Protein AF-W6RUU5-F1 (afdb_monomer_lite)

Organism: NCBI:txid1216932

Foldseek 3Di:
DDLLLLLVLLLCVVVVVCCVVVVWAFPAKAAQDQDPPRDTFGIWTATPVLATEGEDAEEDDPPPVVLVVLLVVLVPQDLQGQYEYEYEYLDDDPVSVVVSLVSSVVPPRHFYKYKYFHADVVSVVQSVVLVPDQQQQSLVSSCVCVPDPDRTPDMDMDGDDDPDNHDRHADPPHPDDDDPLLVLQVLLLVVLCVPRVSGHSQSRHDWPSPVDQWTWGDLPDPPWIKIFGSQDPPQWTWIKGAQDDDVSLVLLVVCVVVVVVVCVLLVNQWDDPVVRRIIMHIDHNVVVVDVVVSVVRSVSVSSCSPVVSVSSVVSPPD

Structure (mmCIF, N/CA/C/O backbone):
data_AF-W6RUU5-F1
#
_entry.id   AF-W6RUU5-F1
#
loop_
_atom_site.group_PDB
_atom_site.id
_atom_site.type_symbol
_atom_site.label_atom_id
_atom_site.label_alt_id
_atom_site.label_comp_id
_atom_site.label_asym_id
_atom_site.label_entity_id
_atom_site.label_seq_id
_atom_site.pdbx_PDB_ins_code
_atom_site.Cartn_x
_atom_site.Cartn_y
_atom_site.Cartn_z
_atom_site.occupancy
_atom_site.B_iso_or_equiv
_atom_site.auth_seq_id
_atom_site.auth_comp_id
_atom_site.auth_asym_id
_atom_site.auth_atom_id
_atom_site.pdbx_PDB_model_num
ATOM 1 N N . MET A 1 1 ? 7.194 -2.465 10.419 1.00 57.72 1 MET A N 1
ATOM 2 C CA . MET A 1 1 ? 6.095 -3.300 9.930 1.00 57.72 1 MET A CA 1
ATOM 3 C C . MET A 1 1 ? 6.692 -4.516 9.248 1.00 57.72 1 MET A C 1
ATOM 5 O O . MET A 1 1 ? 7.560 -4.361 8.390 1.00 57.72 1 MET A O 1
ATOM 9 N N . SER A 1 2 ? 6.282 -5.693 9.700 1.00 78.06 2 SER A N 1
ATOM 10 C CA . SER A 1 2 ? 6.579 -6.997 9.108 1.00 78.06 2 SER A CA 1
ATOM 11 C C . SER A 1 2 ? 5.952 -7.105 7.709 1.00 78.06 2 SER A C 1
ATOM 13 O O . SER A 1 2 ? 4.931 -6.474 7.432 1.00 78.06 2 SER A O 1
ATOM 15 N N . LYS A 1 3 ? 6.524 -7.911 6.804 1.00 85.12 3 LYS A N 1
ATOM 16 C CA . LYS A 1 3 ? 5.920 -8.147 5.474 1.00 85.12 3 LYS A CA 1
ATOM 17 C C . LYS A 1 3 ? 4.512 -8.747 5.592 1.00 85.12 3 LYS A C 1
ATOM 19 O O . LYS A 1 3 ? 3.631 -8.386 4.815 1.00 85.12 3 LYS A O 1
ATOM 24 N N . LYS A 1 4 ? 4.286 -9.585 6.611 1.00 91.81 4 LYS A N 1
ATOM 25 C CA . LYS A 1 4 ? 2.986 -10.198 6.927 1.00 91.81 4 LYS A CA 1
ATOM 26 C C . LYS A 1 4 ? 1.936 -9.161 7.329 1.00 91.81 4 LYS A C 1
ATOM 28 O O . LYS A 1 4 ? 0.805 -9.226 6.863 1.00 91.81 4 LYS A O 1
ATOM 33 N N . GLU A 1 5 ? 2.318 -8.183 8.149 1.00 92.69 5 GLU A N 1
ATOM 34 C CA . GLU A 1 5 ? 1.438 -7.073 8.551 1.00 92.69 5 GLU A CA 1
ATOM 35 C C . GLU A 1 5 ? 1.049 -6.234 7.331 1.00 92.69 5 GLU A C 1
ATOM 37 O O . GLU A 1 5 ? -0.126 -5.952 7.120 1.00 92.69 5 GLU A O 1
ATOM 42 N N . ALA A 1 6 ? 2.017 -5.943 6.456 1.00 92.25 6 ALA A N 1
ATOM 43 C CA . ALA A 1 6 ? 1.786 -5.253 5.187 1.00 92.25 6 ALA A CA 1
ATOM 44 C C . ALA A 1 6 ? 0.757 -5.981 4.302 1.00 92.25 6 ALA A C 1
ATOM 46 O O . ALA A 1 6 ? -0.188 -5.370 3.797 1.00 92.25 6 ALA A O 1
ATOM 47 N N . LEU A 1 7 ? 0.935 -7.295 4.131 1.00 95.00 7 LEU A N 1
ATOM 48 C CA . LEU A 1 7 ? 0.022 -8.166 3.390 1.00 95.00 7 LEU A CA 1
ATOM 49 C C . LEU A 1 7 ? -1.389 -8.134 3.987 1.00 95.00 7 LEU A C 1
ATOM 51 O O . LEU A 1 7 ? -2.368 -7.938 3.262 1.00 95.00 7 LEU A O 1
ATOM 55 N N . PHE A 1 8 ? -1.490 -8.272 5.309 1.00 96.50 8 PHE A N 1
ATOM 56 C CA . PHE A 1 8 ? -2.775 -8.291 5.993 1.00 96.50 8 PHE A CA 1
ATOM 57 C C . PHE A 1 8 ? -3.487 -6.937 5.919 1.00 96.50 8 PHE A C 1
ATOM 59 O O . PHE A 1 8 ? -4.667 -6.896 5.591 1.00 96.50 8 PHE A O 1
ATOM 66 N N . ASN A 1 9 ? -2.774 -5.824 6.098 1.00 96.06 9 ASN A N 1
ATOM 67 C CA . ASN A 1 9 ? -3.320 -4.470 5.967 1.00 96.06 9 ASN A CA 1
ATOM 68 C C . ASN A 1 9 ? -3.935 -4.222 4.583 1.00 96.06 9 ASN A C 1
ATOM 70 O O . ASN A 1 9 ? -5.036 -3.673 4.471 1.00 96.06 9 ASN A O 1
ATOM 74 N N . VAL A 1 10 ? -3.261 -4.673 3.520 1.00 95.50 10 VAL A N 1
ATOM 75 C CA . VAL A 1 10 ? -3.800 -4.595 2.155 1.00 95.50 10 VAL A CA 1
ATOM 76 C C . VAL A 1 10 ? -5.054 -5.454 2.007 1.00 95.50 10 VAL A C 1
ATOM 78 O O . VAL A 1 10 ? -6.052 -4.974 1.466 1.00 95.50 10 VAL A O 1
ATOM 81 N N . TYR A 1 11 ? -5.047 -6.683 2.528 1.00 96.12 11 TYR A N 1
ATOM 82 C CA . TYR A 1 11 ? -6.220 -7.557 2.503 1.00 96.12 11 TYR A CA 1
ATOM 83 C C . TYR A 1 11 ? -7.423 -6.948 3.244 1.00 96.12 11 TYR A C 1
ATOM 85 O O . TYR A 1 11 ? -8.528 -6.917 2.695 1.00 96.12 11 TYR A O 1
ATOM 93 N N . LEU A 1 12 ? -7.208 -6.401 4.449 1.00 95.94 12 LEU A N 1
ATOM 94 C CA . LEU A 1 12 ? -8.243 -5.741 5.251 1.00 95.94 12 LEU A CA 1
ATOM 95 C C . LEU A 1 12 ? -8.891 -4.577 4.486 1.00 95.94 12 LEU A C 1
ATOM 97 O O . LEU A 1 12 ? -10.121 -4.464 4.481 1.00 95.94 12 LEU A O 1
ATOM 101 N N . LYS A 1 13 ? -8.076 -3.749 3.812 1.00 94.44 13 LYS A N 1
ATOM 102 C CA . LYS A 1 13 ? -8.533 -2.611 2.995 1.00 94.44 13 LYS A CA 1
ATOM 103 C C . LYS A 1 13 ? -9.314 -3.055 1.760 1.00 94.44 13 LYS A C 1
ATOM 105 O O . LYS A 1 13 ? -10.403 -2.538 1.523 1.00 94.44 13 LYS A O 1
ATOM 110 N N . LEU A 1 14 ? -8.780 -3.991 0.976 1.00 92.38 14 LEU A N 1
ATOM 111 C CA . LEU A 1 14 ? -9.391 -4.403 -0.293 1.00 92.38 14 LEU A CA 1
ATOM 112 C C . LEU A 1 14 ? -10.727 -5.126 -0.101 1.00 92.38 14 LEU A C 1
ATOM 114 O O . LEU A 1 14 ? -11.666 -4.888 -0.856 1.00 92.38 14 LEU A O 1
ATOM 118 N N . ASN A 1 15 ? -10.833 -5.962 0.933 1.00 92.88 15 ASN A N 1
ATOM 119 C CA . ASN A 1 15 ? -12.010 -6.807 1.156 1.00 92.88 15 ASN A CA 1
ATOM 120 C C . ASN A 1 15 ? -13.001 -6.235 2.177 1.00 92.88 15 ASN A C 1
ATOM 122 O O . ASN A 1 15 ? -13.996 -6.893 2.512 1.00 92.88 15 ASN A O 1
ATOM 126 N N . LYS A 1 16 ? -12.742 -5.005 2.647 1.00 93.38 16 LYS A N 1
ATOM 127 C CA . LYS A 1 16 ? -13.559 -4.281 3.632 1.00 93.38 16 LYS A CA 1
ATOM 128 C C . LYS A 1 16 ? -13.820 -5.118 4.886 1.00 93.38 16 LYS A C 1
ATOM 130 O O . LYS A 1 16 ? -14.920 -5.113 5.433 1.00 93.38 16 LYS A O 1
ATOM 135 N N . ILE A 1 17 ? -12.811 -5.872 5.326 1.00 94.56 17 ILE A N 1
ATOM 136 C CA . ILE A 1 17 ? -12.954 -6.827 6.433 1.00 94.56 17 ILE A CA 1
ATOM 137 C C . ILE A 1 17 ? -13.357 -6.105 7.715 1.00 94.56 17 ILE A C 1
ATOM 139 O O . ILE A 1 17 ? -14.283 -6.537 8.388 1.00 94.56 17 ILE A O 1
ATOM 143 N N . LEU A 1 18 ? -12.716 -4.975 8.022 1.00 94.31 18 LEU A N 1
ATOM 144 C CA . LEU A 1 18 ? -13.033 -4.201 9.223 1.00 94.31 18 LEU A CA 1
ATOM 145 C C . LEU A 1 18 ? -14.469 -3.660 9.205 1.00 94.31 18 LEU A C 1
ATOM 147 O O . LEU A 1 18 ? -15.114 -3.661 10.246 1.00 94.31 18 LEU A O 1
ATOM 151 N N . GLU A 1 19 ? -14.998 -3.274 8.038 1.00 94.56 19 GLU A N 1
ATOM 152 C CA . GLU A 1 19 ? -16.400 -2.848 7.917 1.00 94.56 19 GLU A CA 1
ATOM 153 C C . GLU A 1 19 ? -17.370 -3.982 8.255 1.00 94.56 19 GLU A C 1
ATOM 155 O O . GLU A 1 19 ? -18.322 -3.787 9.007 1.00 94.56 19 GLU A O 1
ATOM 160 N N . LYS A 1 20 ? -17.103 -5.184 7.727 1.00 91.19 20 LYS A N 1
ATOM 161 C CA . LYS A 1 20 ? -17.937 -6.374 7.946 1.00 91.19 20 LYS A CA 1
ATOM 162 C C . LYS A 1 20 ? -17.846 -6.882 9.384 1.00 91.19 20 LYS A C 1
ATOM 164 O O . LYS A 1 20 ? -18.856 -7.218 9.984 1.00 91.19 20 LYS A O 1
ATOM 169 N N . GLU A 1 21 ? -16.635 -6.946 9.929 1.00 91.00 21 GLU A N 1
ATOM 170 C CA . GLU A 1 21 ? -16.363 -7.572 11.223 1.00 91.00 21 GLU A CA 1
ATOM 171 C C . GLU A 1 21 ? -16.635 -6.647 12.415 1.00 91.00 21 GLU A C 1
ATOM 173 O O . GLU A 1 21 ? -16.899 -7.147 13.507 1.00 91.00 21 GLU A O 1
ATOM 178 N N . CYS A 1 22 ? -16.542 -5.327 12.238 1.00 90.44 22 CYS A N 1
ATOM 179 C CA . CYS A 1 22 ? -16.702 -4.352 13.326 1.00 90.44 22 CYS A CA 1
ATOM 180 C C . CYS A 1 22 ? -17.950 -3.473 13.169 1.00 90.44 22 CYS A C 1
ATOM 182 O O . CYS A 1 22 ? -18.112 -2.531 13.935 1.00 90.44 22 CYS A O 1
ATOM 184 N N . GLU A 1 23 ? -18.799 -3.743 12.172 1.00 89.69 23 GLU A N 1
ATOM 185 C CA . GLU A 1 23 ? -20.028 -2.980 11.889 1.00 89.69 23 GLU A CA 1
ATOM 186 C C . GLU A 1 23 ? -19.790 -1.470 11.669 1.00 89.69 23 GLU A C 1
ATOM 188 O O . GLU A 1 23 ? -20.645 -0.625 11.936 1.00 89.69 23 GLU A O 1
ATOM 193 N N . ILE A 1 24 ? -18.620 -1.119 11.129 1.00 93.31 24 ILE A N 1
ATOM 194 C CA . ILE A 1 24 ? -18.244 0.255 10.767 1.00 93.31 24 ILE A CA 1
ATOM 195 C C . ILE A 1 24 ? -18.343 0.468 9.252 1.00 93.31 24 ILE A C 1
ATOM 197 O O . ILE A 1 24 ? -18.384 -0.482 8.475 1.00 93.31 24 ILE A O 1
ATOM 201 N N . LYS A 1 25 ? -18.357 1.725 8.797 1.00 95.44 25 LYS A N 1
ATOM 202 C CA . LYS A 1 25 ? -18.302 2.058 7.362 1.00 95.44 25 LYS A CA 1
ATOM 203 C C . LYS A 1 25 ? -17.319 3.186 7.114 1.00 95.44 25 LYS A C 1
ATOM 205 O O . LYS A 1 25 ? -17.488 4.261 7.694 1.00 95.44 25 LYS A O 1
ATOM 210 N N . PHE A 1 26 ? -16.346 2.980 6.229 1.00 95.12 26 PHE A N 1
ATOM 211 C CA . PHE A 1 26 ? -15.364 4.001 5.883 1.00 95.12 26 PHE A CA 1
ATOM 212 C C . PHE A 1 26 ? -15.878 4.910 4.771 1.00 95.12 26 PHE A C 1
ATOM 214 O O . PHE A 1 26 ? -16.261 4.461 3.694 1.00 95.12 26 PHE A O 1
ATOM 221 N N . LYS A 1 27 ? -15.815 6.217 5.016 1.00 93.56 27 LYS A N 1
ATOM 222 C CA . LYS A 1 27 ? -15.864 7.243 3.973 1.00 93.56 27 LYS A CA 1
ATOM 223 C C . LYS A 1 27 ? -14.507 7.362 3.276 1.00 93.56 27 LYS A C 1
ATOM 225 O O . LYS A 1 27 ? -14.438 7.536 2.064 1.00 93.56 27 LYS A O 1
ATOM 230 N N . GLU A 1 28 ? -13.427 7.289 4.050 1.00 92.81 28 GLU A N 1
ATOM 231 C CA . GLU A 1 28 ? -12.047 7.400 3.575 1.00 92.81 28 GLU A CA 1
ATOM 232 C C . GLU A 1 28 ? -11.180 6.366 4.307 1.00 92.81 28 GLU A C 1
ATOM 234 O O . GLU A 1 28 ? -11.380 6.147 5.501 1.00 92.81 28 GLU A O 1
ATOM 239 N N . LEU A 1 29 ? -10.231 5.737 3.605 1.00 93.81 29 LEU A N 1
ATOM 240 C CA . LEU A 1 29 ? -9.341 4.713 4.163 1.00 93.81 29 LEU A CA 1
ATOM 241 C C . LEU A 1 29 ? -7.984 4.710 3.446 1.00 93.81 29 LEU A C 1
ATOM 243 O O . LEU A 1 29 ? -7.902 4.494 2.233 1.00 93.81 29 LEU A O 1
ATOM 247 N N . GLU A 1 30 ? -6.905 4.906 4.194 1.00 93.75 30 GLU A N 1
ATOM 248 C CA . GLU A 1 30 ? -5.533 4.857 3.693 1.00 93.75 30 GLU A CA 1
ATOM 249 C C . GLU A 1 30 ? -4.635 3.999 4.587 1.00 93.75 30 GLU A C 1
ATOM 251 O O . GLU A 1 30 ? -4.875 3.855 5.783 1.00 93.75 30 GLU A O 1
ATOM 256 N N . LEU A 1 31 ? -3.601 3.415 3.979 1.00 94.81 31 LEU A N 1
ATOM 257 C CA . LEU A 1 31 ? -2.600 2.609 4.681 1.00 94.81 31 LEU A CA 1
ATOM 258 C C . LEU A 1 31 ? -1.303 3.401 4.847 1.00 94.81 31 LEU A C 1
ATOM 260 O O . LEU A 1 31 ? -0.972 4.207 3.973 1.00 94.81 31 LEU A O 1
ATOM 264 N N . GLU A 1 32 ? -0.525 3.102 5.887 1.00 92.25 32 GLU A N 1
ATOM 265 C CA . GLU A 1 32 ? 0.844 3.609 6.082 1.00 92.25 32 GLU A CA 1
ATOM 266 C C . GLU A 1 32 ? 0.942 5.144 6.083 1.00 92.25 32 GLU A C 1
ATOM 268 O O . GLU A 1 32 ? 1.818 5.742 5.446 1.00 92.25 32 GLU A O 1
ATOM 273 N N . ARG A 1 33 ? 0.013 5.813 6.767 1.00 90.12 33 ARG A N 1
ATOM 274 C CA . ARG A 1 33 ? -0.089 7.274 6.742 1.00 90.12 33 ARG A CA 1
ATOM 275 C C . ARG A 1 33 ? 0.637 7.912 7.920 1.00 90.12 33 ARG A C 1
ATOM 277 O O . ARG A 1 33 ? 0.559 7.432 9.045 1.00 90.12 33 ARG A O 1
ATOM 284 N N . ASN A 1 34 ? 1.330 9.019 7.662 1.00 88.44 34 ASN A N 1
ATOM 285 C CA . ASN A 1 34 ? 1.920 9.834 8.720 1.00 88.44 34 ASN A CA 1
ATOM 286 C C . ASN A 1 34 ? 0.861 10.780 9.301 1.00 88.44 34 ASN A C 1
ATOM 288 O O . ASN A 1 34 ? 0.281 11.588 8.572 1.00 88.44 34 ASN A O 1
ATOM 292 N N . ILE A 1 35 ? 0.655 10.691 10.609 1.00 85.75 35 ILE A N 1
ATOM 293 C CA . ILE A 1 35 ? -0.208 11.553 11.416 1.00 85.75 35 ILE A CA 1
ATOM 294 C C . ILE A 1 35 ? 0.642 12.539 12.237 1.00 85.75 35 ILE A C 1
ATOM 296 O O . ILE A 1 35 ? 1.860 12.648 12.046 1.00 85.75 35 ILE A O 1
ATOM 300 N N . SER A 1 36 ? 0.001 13.297 13.131 1.00 78.44 36 SER A N 1
ATOM 301 C CA . SER A 1 36 ? 0.661 14.253 14.032 1.00 78.44 36 SER A CA 1
ATOM 302 C C . SER A 1 36 ? 1.897 13.658 14.719 1.00 78.44 36 SER A C 1
ATOM 304 O O . SER A 1 36 ? 1.956 12.463 15.004 1.00 78.44 36 SER A O 1
ATOM 306 N N . ASN A 1 37 ? 2.899 14.504 14.971 1.00 77.06 37 ASN A N 1
ATOM 307 C CA . ASN A 1 37 ? 4.219 14.1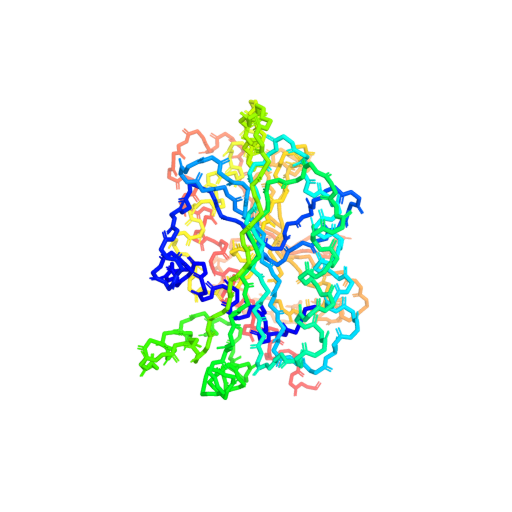19 15.497 1.00 77.06 37 ASN A CA 1
ATOM 308 C C . ASN A 1 37 ? 5.011 13.165 14.585 1.00 77.06 37 ASN A C 1
ATOM 310 O O . ASN A 1 37 ? 5.889 12.445 15.051 1.00 77.06 37 ASN A O 1
ATOM 314 N N . ASN A 1 38 ? 4.713 13.173 13.279 1.00 76.56 38 ASN A N 1
ATOM 315 C CA . ASN A 1 38 ? 5.375 12.341 12.269 1.00 76.56 38 ASN A CA 1
ATOM 316 C C . ASN A 1 38 ? 5.295 10.833 12.579 1.00 76.56 38 ASN A C 1
ATOM 318 O O . ASN A 1 38 ? 6.142 10.047 12.150 1.00 76.56 38 ASN A O 1
ATOM 322 N N . ARG A 1 39 ? 4.270 10.426 13.336 1.00 85.56 39 ARG A N 1
ATOM 323 C CA . ARG A 1 39 ? 3.985 9.027 13.638 1.00 85.56 39 ARG A CA 1
ATOM 324 C C . ARG A 1 39 ? 3.307 8.396 12.431 1.00 85.56 39 ARG A C 1
ATOM 326 O O . ARG A 1 39 ? 2.334 8.939 11.927 1.00 85.56 39 ARG A O 1
ATOM 333 N N . ARG A 1 40 ? 3.772 7.231 11.995 1.00 89.62 40 ARG A N 1
ATOM 334 C CA . ARG A 1 40 ? 3.110 6.455 10.941 1.00 89.62 40 ARG A CA 1
ATOM 335 C C . ARG A 1 40 ? 2.130 5.464 11.550 1.00 89.62 40 ARG A C 1
ATOM 337 O O . ARG A 1 40 ? 2.547 4.758 12.458 1.00 89.62 40 ARG A O 1
ATOM 344 N N . VAL A 1 41 ? 0.892 5.419 11.069 1.00 92.94 41 VAL A N 1
ATOM 345 C CA . VAL A 1 41 ? -0.135 4.437 11.456 1.00 92.94 41 VAL A CA 1
ATOM 346 C C . VAL A 1 41 ? -0.376 3.456 10.310 1.00 92.94 41 VAL A C 1
ATOM 348 O O . VAL A 1 41 ? -0.329 3.850 9.139 1.00 92.94 41 VAL A O 1
ATOM 351 N N . ASP A 1 42 ? -0.621 2.192 10.647 1.00 95.00 42 ASP A N 1
ATOM 352 C CA . ASP A 1 42 ? -0.829 1.126 9.663 1.00 95.00 42 ASP A CA 1
ATOM 353 C C . ASP A 1 42 ? -2.088 1.382 8.825 1.00 95.00 42 ASP A C 1
ATOM 355 O O . ASP A 1 42 ? -2.052 1.290 7.596 1.00 95.00 42 ASP A O 1
ATOM 359 N N . ILE A 1 43 ? -3.189 1.761 9.485 1.00 96.25 43 ILE A N 1
ATOM 360 C CA . ILE A 1 43 ? -4.466 2.097 8.849 1.00 96.25 43 ILE A CA 1
ATOM 361 C C . ILE A 1 43 ? -5.019 3.388 9.458 1.00 96.25 43 ILE A C 1
ATOM 363 O O . ILE A 1 43 ? -5.213 3.478 10.669 1.00 96.25 43 ILE A O 1
ATOM 367 N N . GLU A 1 44 ? -5.332 4.370 8.613 1.00 95.56 44 GLU A N 1
ATOM 368 C CA . GLU A 1 44 ? -6.083 5.570 8.992 1.00 95.56 44 GLU A CA 1
ATOM 369 C C . GLU A 1 44 ? -7.360 5.668 8.159 1.00 95.56 44 GLU A C 1
ATOM 371 O O . GLU A 1 44 ? -7.340 5.497 6.938 1.00 95.56 44 GLU A O 1
ATOM 376 N N . GLY A 1 45 ? -8.472 5.992 8.809 1.00 95.19 45 GLY A N 1
ATOM 377 C CA . GLY A 1 45 ? -9.758 6.151 8.154 1.00 95.19 45 GLY A CA 1
ATOM 378 C C . GLY A 1 45 ? -10.600 7.285 8.722 1.00 95.19 45 GLY A C 1
ATOM 379 O O . GLY A 1 45 ? -10.338 7.827 9.798 1.00 95.19 45 GLY A O 1
ATOM 380 N N . ILE A 1 46 ? -11.651 7.617 7.980 1.00 94.94 46 ILE A N 1
ATOM 381 C CA . ILE A 1 46 ? -12.776 8.425 8.454 1.00 94.94 46 ILE A CA 1
ATOM 382 C C . ILE A 1 46 ? -14.039 7.620 8.209 1.00 94.94 46 ILE A C 1
ATOM 384 O O . ILE A 1 46 ? -14.272 7.159 7.090 1.00 94.94 46 ILE A O 1
ATOM 388 N N . LEU A 1 47 ? -14.844 7.452 9.249 1.00 95.38 47 LEU A N 1
ATOM 389 C CA . LEU A 1 47 ? -16.102 6.726 9.194 1.00 95.38 47 LEU A CA 1
ATOM 390 C C . LEU A 1 47 ? -17.249 7.629 8.719 1.00 95.38 47 LEU A C 1
ATOM 392 O O . LEU A 1 47 ? -17.178 8.857 8.796 1.00 95.38 47 LEU A O 1
ATOM 396 N N . TYR A 1 48 ? -18.332 7.024 8.230 1.00 93.38 48 TYR A N 1
ATOM 397 C CA . TYR A 1 48 ? -19.527 7.759 7.789 1.00 93.38 48 TYR A CA 1
ATOM 398 C C . TYR A 1 48 ? -20.236 8.527 8.912 1.00 93.38 48 TYR A C 1
ATOM 400 O O . TYR A 1 48 ? -20.895 9.526 8.639 1.00 93.38 48 TYR A O 1
ATOM 408 N N . ASP A 1 49 ? -20.067 8.107 10.165 1.00 90.69 49 ASP A N 1
ATOM 409 C CA . ASP A 1 49 ? -20.550 8.839 11.340 1.00 90.69 49 ASP A CA 1
ATOM 410 C C . ASP A 1 49 ? -19.615 9.999 11.750 1.00 90.69 49 ASP A C 1
ATOM 412 O O . ASP A 1 49 ? -19.767 10.573 12.826 1.00 90.69 49 ASP A O 1
ATOM 416 N N . ASN A 1 50 ? -18.663 10.356 10.878 1.00 89.81 50 ASN A N 1
ATOM 417 C CA . ASN A 1 50 ? -17.588 11.323 11.087 1.00 89.81 50 ASN A CA 1
ATOM 418 C C . ASN A 1 50 ? -16.609 10.962 12.211 1.00 89.81 50 ASN A C 1
ATOM 420 O O . ASN A 1 50 ? -15.916 11.856 12.685 1.00 89.81 50 ASN A O 1
ATOM 424 N N . SER A 1 51 ? -16.494 9.698 12.624 1.00 92.56 51 SER A N 1
ATOM 425 C CA . SER A 1 51 ? -15.413 9.297 13.532 1.00 92.56 51 SER A CA 1
ATOM 426 C C . SER A 1 51 ? -14.077 9.184 12.797 1.00 92.56 51 SER A C 1
ATOM 428 O O . SER A 1 51 ? -14.013 8.700 11.663 1.00 92.56 51 SER A O 1
ATOM 430 N N . ARG A 1 52 ? -12.986 9.562 13.462 1.00 94.44 52 ARG A N 1
ATOM 431 C CA . ARG A 1 52 ? -11.627 9.183 13.062 1.00 94.44 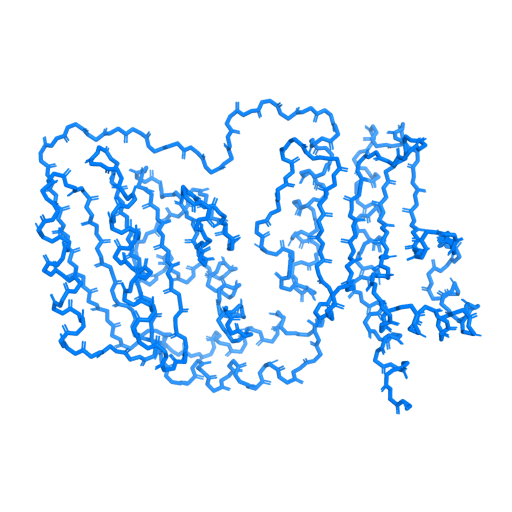52 ARG A CA 1
ATOM 432 C C . ARG A 1 52 ? -11.433 7.698 13.361 1.00 94.44 52 ARG A C 1
ATOM 434 O O . ARG A 1 52 ? -11.902 7.220 14.388 1.00 94.44 52 ARG A O 1
ATOM 441 N N . PHE A 1 53 ? -10.733 6.978 12.496 1.00 96.06 53 PHE A N 1
ATOM 442 C CA . PHE A 1 53 ? -10.376 5.583 12.723 1.00 96.06 53 PHE A CA 1
ATOM 443 C C . PHE A 1 53 ? -8.866 5.396 12.604 1.00 96.06 53 PHE A C 1
ATOM 445 O O . PHE A 1 53 ? -8.261 5.850 11.631 1.00 96.06 53 PHE A O 1
ATOM 452 N N . TYR A 1 54 ? -8.280 4.680 13.555 1.00 96.25 54 TYR A N 1
ATOM 453 C CA . TYR A 1 54 ? -6.899 4.221 13.508 1.00 96.25 54 TYR A CA 1
ATOM 454 C C . TYR A 1 54 ? -6.855 2.715 13.740 1.00 96.25 54 TYR A C 1
ATOM 456 O O . TYR A 1 54 ? -7.586 2.210 14.590 1.00 96.25 54 TYR A O 1
ATOM 464 N N . ALA A 1 55 ? -5.970 2.003 13.045 1.00 96.50 55 ALA A N 1
ATOM 465 C CA . ALA A 1 55 ? -5.607 0.650 13.443 1.00 96.50 55 ALA A CA 1
ATOM 466 C C . ALA A 1 55 ? -4.099 0.418 13.424 1.00 96.50 55 ALA A C 1
ATOM 468 O O . ALA A 1 55 ? -3.386 0.980 12.593 1.00 96.50 55 ALA A O 1
ATOM 469 N N . GLU A 1 56 ? -3.654 -0.441 14.335 1.00 95.38 56 GLU A N 1
ATOM 470 C CA . GLU A 1 56 ? -2.306 -1.006 14.387 1.00 95.38 56 GLU A CA 1
ATOM 471 C C . GLU A 1 56 ? -2.425 -2.526 14.367 1.00 95.38 56 GLU A C 1
ATOM 473 O O . GLU A 1 56 ? -3.219 -3.108 15.118 1.00 95.38 56 GLU A O 1
ATOM 478 N N . VAL A 1 57 ? -1.637 -3.158 13.503 1.00 94.75 57 VAL A N 1
ATOM 479 C CA . VAL A 1 57 ? -1.655 -4.599 13.287 1.00 94.75 57 VAL A CA 1
ATOM 480 C C . VAL A 1 57 ? -0.340 -5.197 13.758 1.00 94.75 57 VAL A C 1
ATOM 482 O O . VAL A 1 57 ? 0.733 -4.839 13.285 1.00 94.75 57 VAL A O 1
ATOM 485 N N . GLN A 1 58 ? -0.440 -6.160 14.666 1.00 92.19 58 GLN A N 1
ATOM 486 C CA . GLN A 1 58 ? 0.683 -6.904 15.210 1.00 92.19 58 GLN A CA 1
ATOM 487 C C . GLN A 1 58 ? 0.513 -8.394 14.912 1.00 92.19 58 GLN A C 1
ATOM 489 O O . GLN A 1 58 ? -0.309 -9.083 15.514 1.00 92.19 58 GLN A O 1
ATOM 494 N N . ILE A 1 59 ? 1.329 -8.936 14.011 1.00 88.75 59 ILE A N 1
ATOM 495 C CA . ILE A 1 59 ? 1.325 -10.389 13.761 1.00 88.75 59 ILE A CA 1
ATOM 496 C C . ILE A 1 59 ? 2.391 -11.103 14.609 1.00 88.75 59 ILE A C 1
ATOM 498 O O . ILE A 1 59 ? 2.183 -12.245 15.025 1.00 88.75 59 ILE A O 1
ATOM 502 N N . ASP A 1 60 ? 3.481 -10.409 14.948 1.00 76.25 60 ASP A N 1
ATOM 503 C CA . ASP A 1 60 ? 4.636 -10.965 15.664 1.00 76.25 60 ASP A CA 1
ATOM 504 C C . ASP A 1 60 ? 4.689 -10.534 17.155 1.00 76.25 60 ASP A C 1
ATOM 506 O O . ASP A 1 60 ? 3.884 -9.745 17.630 1.00 76.25 60 ASP A O 1
ATOM 510 N N . LYS A 1 61 ? 5.612 -11.079 17.963 1.00 65.25 61 LYS A N 1
ATOM 511 C CA . LYS A 1 61 ? 5.575 -11.023 19.450 1.00 65.25 61 LYS A CA 1
ATOM 512 C C . LYS A 1 61 ? 6.188 -9.763 20.114 1.00 65.25 61 LYS A C 1
ATOM 514 O O . LYS A 1 61 ? 6.631 -9.838 21.260 1.00 65.25 61 LYS A O 1
ATOM 519 N N . THR A 1 62 ? 6.280 -8.610 19.452 1.00 62.31 62 THR A N 1
ATOM 520 C CA . THR A 1 62 ? 6.985 -7.419 19.995 1.00 62.31 62 THR A CA 1
ATOM 521 C C . THR A 1 62 ? 6.118 -6.506 20.873 1.00 62.31 62 THR A C 1
ATOM 523 O O . THR A 1 62 ? 5.952 -5.324 20.592 1.00 62.31 62 THR A O 1
ATOM 526 N N . TYR A 1 63 ? 5.601 -7.034 21.982 1.00 68.88 63 TYR A N 1
ATOM 527 C CA . TYR A 1 63 ? 4.512 -6.426 22.766 1.00 68.88 63 TYR A CA 1
ATOM 528 C C . TYR A 1 63 ? 4.732 -4.981 23.270 1.00 68.88 63 TYR A C 1
ATOM 530 O O . TYR A 1 63 ? 3.836 -4.150 23.141 1.00 68.88 63 TYR A O 1
ATOM 538 N N . SER A 1 64 ? 5.904 -4.634 23.817 1.00 77.94 64 SER A N 1
ATOM 539 C CA . SER A 1 64 ? 6.100 -3.330 24.488 1.00 77.94 64 SER A CA 1
ATOM 540 C C . SER A 1 64 ? 5.997 -2.129 23.544 1.00 77.94 64 SER A C 1
ATOM 542 O O . SER A 1 64 ? 5.440 -1.092 23.905 1.00 77.94 64 SER A O 1
ATOM 544 N N . ARG A 1 65 ? 6.492 -2.274 22.311 1.00 83.19 65 ARG A N 1
ATOM 545 C CA . ARG A 1 65 ? 6.420 -1.226 21.288 1.00 83.19 65 ARG A CA 1
ATOM 546 C C . ARG A 1 65 ? 4.980 -0.970 20.846 1.00 83.19 65 ARG A C 1
ATOM 548 O O . ARG A 1 65 ? 4.598 0.188 20.709 1.00 83.19 65 ARG A O 1
ATOM 555 N N . HIS A 1 66 ? 4.191 -2.025 20.651 1.00 85.19 66 HIS A N 1
ATOM 556 C CA . HIS A 1 66 ? 2.814 -1.896 20.173 1.00 85.19 66 HIS A CA 1
ATOM 557 C C . HIS A 1 66 ? 1.883 -1.305 21.232 1.00 85.19 66 HIS A C 1
ATOM 559 O O . HIS A 1 66 ? 1.057 -0.456 20.911 1.00 85.19 66 HIS A O 1
ATOM 565 N N . ILE A 1 67 ? 2.078 -1.639 22.512 1.00 88.81 67 ILE A N 1
ATOM 566 C CA . ILE A 1 67 ? 1.358 -0.969 23.607 1.00 88.81 67 ILE A CA 1
ATOM 567 C C . ILE A 1 67 ? 1.620 0.538 23.568 1.00 88.81 67 ILE A C 1
ATOM 569 O O . ILE A 1 67 ? 0.674 1.325 23.619 1.00 88.81 67 ILE A O 1
ATOM 573 N N . GLN A 1 68 ? 2.884 0.951 23.421 1.00 90.31 68 GLN A N 1
ATOM 574 C CA . GLN A 1 68 ? 3.215 2.370 23.299 1.00 90.31 68 GLN A CA 1
ATOM 575 C C . GLN A 1 68 ? 2.571 2.996 22.055 1.00 90.31 68 GLN A C 1
ATOM 577 O O . GLN A 1 68 ? 1.998 4.075 22.148 1.00 90.31 68 GLN A O 1
ATOM 582 N N . GLN A 1 69 ? 2.565 2.294 20.919 1.00 90.69 69 GLN A N 1
ATOM 583 C CA . GLN A 1 69 ? 1.890 2.750 19.703 1.00 90.69 69 GLN A CA 1
ATOM 584 C C . GLN A 1 69 ? 0.393 3.010 19.924 1.00 90.69 69 GLN A C 1
ATOM 586 O O . GLN A 1 69 ? -0.108 4.025 19.434 1.00 90.69 69 GLN A O 1
ATOM 591 N N . ILE A 1 70 ? -0.316 2.149 20.660 1.00 93.56 70 ILE A N 1
ATOM 592 C CA . ILE A 1 70 ? -1.731 2.370 20.999 1.00 93.56 70 ILE A CA 1
ATOM 593 C C . ILE A 1 70 ? -1.888 3.543 21.975 1.00 93.56 70 ILE A C 1
ATOM 595 O O . ILE A 1 70 ? -2.749 4.396 21.760 1.00 93.56 70 ILE A O 1
ATOM 599 N N . LYS A 1 71 ? -1.034 3.652 23.002 1.00 92.75 71 LYS A N 1
ATOM 600 C CA . LYS A 1 71 ? -1.030 4.804 23.926 1.00 92.75 71 LYS A CA 1
ATOM 601 C C . LYS A 1 71 ? -0.806 6.131 23.205 1.00 92.75 71 LYS A C 1
ATOM 603 O O . LYS A 1 71 ? -1.471 7.119 23.517 1.00 92.75 71 LYS A O 1
ATOM 608 N N . ASP A 1 72 ? 0.081 6.152 22.216 1.00 91.69 72 ASP A N 1
ATOM 609 C CA . ASP A 1 72 ? 0.341 7.333 21.395 1.00 91.69 72 ASP A CA 1
ATOM 610 C C . ASP A 1 72 ? -0.901 7.719 20.579 1.00 91.69 72 ASP A C 1
ATOM 612 O O . ASP A 1 72 ? -1.236 8.899 20.494 1.00 91.69 72 ASP A O 1
ATOM 616 N N . LEU A 1 73 ? -1.629 6.741 20.022 1.00 92.31 73 LEU A N 1
ATOM 617 C CA . LEU A 1 73 ? -2.884 6.997 19.302 1.00 92.31 73 LEU A CA 1
ATOM 618 C C . LEU A 1 73 ? -3.969 7.543 20.234 1.00 92.31 73 LEU A C 1
ATOM 620 O O . LEU A 1 73 ? -4.620 8.534 19.898 1.00 92.31 73 LEU A O 1
ATOM 624 N N . ILE A 1 74 ? -4.119 6.957 21.426 1.00 91.06 74 ILE A N 1
ATOM 625 C CA . ILE A 1 74 ? -5.017 7.475 22.469 1.00 91.06 74 ILE A CA 1
ATOM 626 C C . ILE A 1 74 ? -4.640 8.923 22.792 1.00 91.06 74 ILE A C 1
ATOM 628 O O . ILE A 1 74 ? -5.507 9.792 22.830 1.00 91.06 74 ILE A O 1
ATOM 632 N N . SER A 1 75 ? -3.347 9.213 22.953 1.00 88.62 75 SER A N 1
ATOM 633 C CA . SER A 1 75 ? -2.829 10.542 23.299 1.00 88.62 75 SER A CA 1
ATOM 634 C C . SER A 1 75 ? -3.068 11.590 22.209 1.00 88.62 75 SER A C 1
ATOM 636 O O . SER A 1 75 ? -3.477 12.703 22.533 1.00 88.62 75 SER A O 1
ATOM 638 N N . ILE A 1 76 ? -2.870 11.236 20.935 1.00 87.38 76 ILE A N 1
ATOM 639 C CA . ILE A 1 76 ? -3.046 12.133 19.777 1.00 87.38 76 ILE A CA 1
ATOM 640 C C . ILE A 1 76 ? -4.527 12.357 19.435 1.00 87.38 76 ILE A C 1
ATOM 642 O O . ILE A 1 76 ? -4.862 13.373 18.825 1.00 87.38 76 ILE A O 1
ATOM 646 N N . SER A 1 77 ? -5.415 11.441 19.830 1.00 85.50 77 SER A N 1
ATOM 647 C CA . SER A 1 77 ? -6.860 11.596 19.633 1.00 85.50 77 SER A CA 1
ATOM 648 C C . SER A 1 77 ? -7.357 12.880 20.300 1.00 85.50 77 SER A C 1
ATOM 650 O O . SER A 1 77 ? -7.079 13.117 21.480 1.00 85.50 77 SER A O 1
ATOM 652 N N . ALA A 1 78 ? -8.069 13.710 19.537 1.00 73.50 78 ALA A N 1
ATOM 653 C CA . ALA A 1 78 ? -8.561 14.996 20.008 1.00 73.50 78 ALA A CA 1
ATOM 654 C C . ALA A 1 78 ? -9.786 14.810 20.917 1.00 73.50 78 ALA A C 1
ATOM 656 O O . ALA A 1 78 ? -10.633 13.957 20.665 1.00 73.50 78 ALA A O 1
ATOM 657 N N . ASN A 1 79 ? -9.882 15.617 21.974 1.00 72.50 79 ASN A N 1
ATOM 658 C CA . ASN A 1 79 ? -10.954 15.523 22.976 1.00 72.50 79 ASN A CA 1
ATOM 659 C C . ASN A 1 79 ? -12.357 15.728 22.363 1.00 72.50 79 ASN A C 1
ATOM 661 O O . ASN A 1 79 ? -13.347 15.131 22.782 1.00 72.50 79 ASN A O 1
ATOM 665 N N . ASP A 1 80 ? -12.424 16.558 21.330 1.00 77.44 80 ASP A N 1
ATOM 666 C CA . ASP A 1 80 ? -13.613 16.944 20.582 1.00 77.44 80 ASP A CA 1
ATOM 667 C C . ASP A 1 80 ? -13.861 16.091 19.325 1.00 77.44 80 ASP A C 1
ATOM 669 O O . ASP A 1 80 ? -14.878 16.287 18.671 1.00 77.44 80 ASP A O 1
ATOM 673 N N . GLU A 1 81 ? -13.001 15.131 18.971 1.00 86.94 81 GLU A N 1
ATOM 674 C CA . GLU A 1 81 ? -13.236 14.214 17.846 1.00 86.94 81 GLU A CA 1
ATOM 675 C C . GLU A 1 81 ? -13.612 12.817 18.360 1.00 86.94 81 GLU A C 1
ATOM 677 O O . GLU A 1 81 ? -12.903 12.223 19.175 1.00 86.94 81 GLU A O 1
ATOM 682 N N . LYS A 1 82 ? -14.698 12.234 17.835 1.00 90.88 82 LYS A N 1
ATOM 683 C CA . LYS A 1 82 ? -14.978 10.811 18.063 1.00 90.88 82 LYS A CA 1
ATOM 684 C C . LYS A 1 82 ? -13.903 9.986 17.356 1.00 90.88 82 LYS A C 1
ATOM 686 O O . LYS A 1 82 ? -13.730 10.114 16.144 1.00 90.88 82 LYS A O 1
ATOM 691 N N . THR A 1 83 ? -13.195 9.141 18.099 1.00 93.62 83 THR A N 1
ATOM 692 C CA . THR A 1 83 ? -12.081 8.346 17.573 1.00 93.62 83 THR A CA 1
ATOM 693 C C . THR A 1 83 ? -12.251 6.869 17.901 1.00 93.62 83 THR A C 1
ATOM 695 O O . THR A 1 83 ? -12.453 6.491 19.049 1.00 93.62 83 THR A O 1
ATOM 698 N N . VAL A 1 84 ? -12.135 6.022 16.886 1.00 95.56 84 VAL A N 1
ATOM 699 C CA . VAL A 1 84 ? -12.092 4.566 17.006 1.00 95.56 84 VAL A CA 1
ATOM 700 C C . VAL A 1 84 ? -10.647 4.115 16.814 1.00 95.56 84 VAL A C 1
ATOM 702 O O . VAL A 1 84 ? -10.003 4.495 15.837 1.00 95.56 84 VAL A O 1
ATOM 705 N N . ILE A 1 85 ? -10.125 3.312 17.736 1.00 96.19 85 ILE A N 1
ATOM 706 C CA . ILE A 1 85 ? -8.769 2.763 17.680 1.00 96.19 85 ILE A CA 1
ATOM 707 C C . ILE A 1 85 ? -8.871 1.242 17.749 1.00 96.19 85 ILE A C 1
ATOM 709 O O . ILE A 1 85 ? -9.281 0.691 18.768 1.00 96.19 85 ILE A O 1
ATOM 713 N N . ALA A 1 86 ? -8.468 0.559 16.682 1.00 97.00 86 ALA A N 1
ATOM 714 C CA . ALA A 1 86 ? -8.404 -0.892 16.627 1.00 97.00 86 ALA A CA 1
ATOM 715 C C . ALA A 1 86 ? -6.966 -1.386 16.814 1.00 97.00 86 ALA A C 1
ATOM 717 O O . ALA A 1 86 ? -6.082 -1.127 16.000 1.00 97.00 86 ALA A O 1
ATOM 718 N N . TYR A 1 87 ? -6.737 -2.145 17.876 1.00 96.00 87 TYR A N 1
ATOM 719 C CA . TYR A 1 87 ? -5.525 -2.925 18.050 1.00 96.00 87 TYR A CA 1
ATOM 720 C C . TYR A 1 87 ? -5.802 -4.357 17.596 1.00 96.00 87 TYR A C 1
ATOM 722 O O . TYR A 1 87 ? -6.667 -5.043 18.143 1.00 96.00 87 TYR A O 1
ATOM 730 N N . ILE A 1 88 ? -5.095 -4.799 16.561 1.00 95.94 88 ILE A N 1
ATOM 731 C CA . ILE A 1 88 ? -5.308 -6.092 15.915 1.00 95.94 88 ILE A CA 1
ATOM 732 C C . ILE A 1 88 ? -4.069 -6.945 16.162 1.00 95.94 88 ILE A C 1
ATOM 734 O O . ILE A 1 88 ? -2.980 -6.560 15.750 1.00 95.94 88 I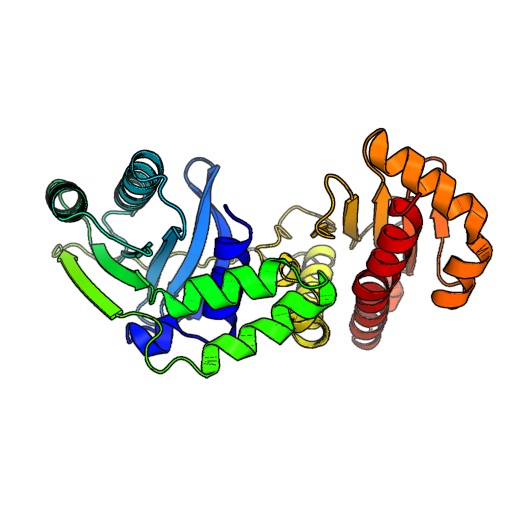LE A O 1
ATOM 738 N N . SER A 1 89 ? -4.204 -8.086 16.837 1.00 94.81 89 SER A N 1
ATOM 739 C CA . SER A 1 89 ? -3.047 -8.905 17.222 1.00 94.81 89 SER A CA 1
ATOM 740 C C . SER A 1 89 ? -3.330 -10.400 17.172 1.00 94.81 89 SER A C 1
ATOM 742 O O . SER A 1 89 ? -4.465 -10.827 17.347 1.00 94.81 89 SER A O 1
ATOM 744 N N . THR A 1 90 ? -2.304 -11.233 16.995 1.00 93.12 90 THR A N 1
ATOM 745 C CA . THR A 1 90 ? -2.430 -12.699 17.139 1.00 93.12 90 THR A CA 1
ATOM 746 C C . THR A 1 90 ? -2.718 -13.140 18.573 1.00 93.12 90 THR A C 1
ATOM 748 O O . THR A 1 90 ? -3.233 -14.237 18.794 1.00 93.12 90 THR A O 1
ATOM 751 N N . HIS A 1 91 ? -2.391 -12.302 19.557 1.00 90.56 91 HIS A N 1
ATOM 752 C CA . HIS A 1 91 ? -2.654 -12.556 20.967 1.00 90.56 91 HIS A CA 1
ATOM 753 C C . HIS A 1 91 ? -2.623 -11.254 21.775 1.00 90.56 91 HIS A C 1
ATOM 755 O O . HIS A 1 91 ? -1.802 -10.373 21.514 1.00 90.56 91 HIS A O 1
ATOM 761 N N . PHE A 1 92 ? -3.468 -11.171 22.802 1.00 89.81 92 PHE A N 1
ATOM 762 C CA . PHE A 1 92 ? -3.423 -10.110 23.804 1.00 89.81 92 PHE A CA 1
ATOM 763 C C . PHE A 1 92 ? -3.198 -10.715 25.181 1.00 89.81 92 PHE A C 1
ATOM 765 O O . PHE A 1 92 ? -3.900 -11.655 25.564 1.00 89.81 92 PHE A O 1
ATOM 772 N N . ARG A 1 93 ? -2.260 -10.157 25.949 1.00 89.50 93 ARG A N 1
ATOM 773 C CA . ARG A 1 93 ? -2.148 -10.512 27.361 1.00 89.50 93 ARG A CA 1
ATOM 774 C C . ARG A 1 93 ? -3.147 -9.696 28.170 1.00 89.50 93 ARG A C 1
ATOM 776 O O . ARG A 1 93 ? -3.313 -8.499 27.954 1.00 89.50 93 ARG A O 1
ATOM 783 N N . GLU A 1 94 ? -3.789 -10.338 29.138 1.00 89.94 94 GLU A N 1
ATOM 784 C CA . GLU A 1 94 ? -4.864 -9.723 29.925 1.00 89.94 94 GLU A CA 1
ATOM 785 C C . GLU A 1 94 ? -4.421 -8.447 30.659 1.00 89.94 94 GLU A C 1
ATOM 787 O O . GLU A 1 94 ? -5.161 -7.469 30.732 1.00 89.94 94 GLU A O 1
ATOM 792 N N . ASN A 1 95 ? -3.193 -8.433 31.179 1.00 90.69 95 ASN A N 1
ATOM 793 C CA . ASN A 1 95 ? -2.608 -7.260 31.825 1.00 90.69 95 ASN A CA 1
ATOM 794 C C . ASN A 1 95 ? -2.418 -6.086 30.852 1.00 90.69 95 ASN A C 1
ATOM 796 O O . ASN A 1 95 ? -2.648 -4.949 31.246 1.00 90.69 95 ASN A O 1
ATOM 800 N N . GLU A 1 96 ? -2.057 -6.350 29.596 1.00 87.94 96 GLU A N 1
ATOM 801 C CA . GLU A 1 96 ? -1.850 -5.324 28.564 1.00 87.94 96 GLU A CA 1
ATOM 802 C C . GLU A 1 96 ? -3.186 -4.711 28.124 1.00 87.94 96 GLU A C 1
ATOM 804 O O . GLU A 1 96 ? -3.302 -3.494 27.983 1.00 87.94 96 GLU A O 1
ATOM 809 N N . VAL A 1 97 ? -4.224 -5.543 27.969 1.00 91.25 97 VAL A N 1
ATOM 810 C CA . VAL A 1 97 ? -5.588 -5.067 27.683 1.00 91.25 97 VAL A CA 1
ATOM 811 C C . VAL A 1 97 ? -6.078 -4.172 28.818 1.00 91.25 97 VAL A C 1
ATOM 813 O O . VAL A 1 97 ? -6.529 -3.057 28.564 1.00 91.25 97 VAL A O 1
ATOM 816 N N . LYS A 1 98 ? -5.935 -4.623 30.072 1.00 92.06 98 LYS A N 1
ATOM 817 C CA . LYS A 1 98 ? -6.309 -3.838 31.258 1.00 92.06 98 LYS A CA 1
ATOM 818 C C . LYS A 1 98 ? -5.535 -2.528 31.349 1.00 92.06 98 LYS A C 1
ATOM 820 O O . LYS A 1 98 ? -6.133 -1.496 31.631 1.00 92.06 98 LYS A O 1
ATOM 825 N N . GLU A 1 99 ? -4.233 -2.555 31.076 1.00 93.00 99 GLU A N 1
ATOM 826 C CA . GLU A 1 99 ? -3.391 -1.360 31.058 1.00 93.00 99 GLU A CA 1
ATOM 827 C C . GLU A 1 99 ? -3.874 -0.344 30.017 1.00 93.00 99 GLU A C 1
ATOM 829 O O . GLU A 1 99 ? -4.032 0.829 30.344 1.00 93.00 99 GLU A O 1
ATOM 834 N N . LEU A 1 100 ? -4.150 -0.776 28.783 1.00 93.00 100 LEU A N 1
ATOM 835 C CA . LEU A 1 100 ? -4.622 0.104 27.710 1.00 93.00 100 LEU A CA 1
ATOM 836 C C . LEU A 1 100 ? -6.025 0.655 27.979 1.00 93.00 100 LEU A C 1
ATOM 838 O O . LEU A 1 100 ? -6.274 1.838 27.744 1.00 93.00 100 LEU A O 1
ATOM 842 N N . MET A 1 101 ? -6.924 -0.177 28.507 1.00 92.12 101 MET A N 1
ATOM 843 C CA . MET A 1 101 ? -8.260 0.250 28.921 1.00 92.12 101 MET A CA 1
ATOM 844 C C . MET A 1 101 ? -8.186 1.295 30.040 1.00 92.12 101 MET A C 1
ATOM 846 O O . MET A 1 101 ? -8.788 2.359 29.920 1.00 92.12 101 MET A O 1
ATOM 850 N N . GLN A 1 102 ? -7.398 1.038 31.089 1.00 91.56 102 GLN A N 1
ATOM 851 C CA . GLN A 1 102 ? -7.210 1.987 32.188 1.00 91.56 102 GLN A CA 1
ATOM 852 C C . GLN A 1 102 ? -6.539 3.277 31.711 1.00 91.56 102 GLN A C 1
ATOM 854 O O . GLN A 1 102 ? -6.926 4.365 32.128 1.00 91.56 102 GLN A O 1
ATOM 859 N N . TYR A 1 103 ? -5.554 3.169 30.816 1.00 91.50 103 TYR A N 1
ATOM 860 C CA . TYR A 1 103 ? -4.895 4.326 30.225 1.00 91.50 103 TYR A CA 1
ATOM 861 C C . TYR A 1 103 ? -5.899 5.206 29.479 1.00 91.50 103 TYR A C 1
ATOM 863 O O . TYR A 1 103 ? -5.906 6.411 29.694 1.00 91.50 103 TYR A O 1
ATOM 871 N N . ALA A 1 104 ? -6.787 4.624 28.668 1.00 88.75 104 ALA A N 1
ATOM 872 C CA . ALA A 1 104 ? -7.830 5.381 27.980 1.00 88.75 104 ALA A CA 1
ATOM 873 C C . ALA A 1 104 ? -8.829 6.036 28.943 1.00 88.75 104 ALA A C 1
ATOM 875 O O . ALA A 1 104 ? -9.189 7.188 28.729 1.00 88.75 104 ALA A O 1
ATOM 876 N N . ILE A 1 105 ? -9.231 5.339 30.012 1.00 88.12 105 ILE A N 1
ATOM 877 C CA . ILE A 1 105 ? -10.127 5.881 31.049 1.00 88.12 105 ILE A CA 1
ATOM 878 C C . ILE A 1 105 ? -9.490 7.081 31.758 1.00 88.12 105 ILE A C 1
ATOM 880 O O . ILE A 1 105 ? -10.172 8.062 32.027 1.00 88.12 105 ILE A O 1
ATOM 884 N N . ASN A 1 106 ? -8.184 7.026 32.028 1.00 86.19 106 ASN A N 1
ATOM 885 C CA . ASN A 1 106 ? -7.462 8.102 32.712 1.00 86.19 106 ASN A CA 1
ATOM 886 C C . ASN A 1 106 ? -7.278 9.364 31.846 1.00 86.19 106 ASN A C 1
ATOM 888 O O . ASN A 1 106 ? -6.889 10.407 32.372 1.00 86.19 106 ASN A O 1
ATOM 892 N N . PHE A 1 107 ? -7.510 9.290 30.531 1.00 79.50 107 PHE A N 1
ATOM 893 C CA . PHE A 1 107 ? -7.540 10.471 29.671 1.00 79.50 107 PHE A CA 1
ATOM 894 C C . PHE A 1 107 ? -8.923 11.121 29.735 1.00 79.50 107 PHE A C 1
ATOM 896 O O . PHE A 1 107 ? -9.796 10.854 28.908 1.00 79.50 107 PHE A O 1
ATOM 903 N N . ASP A 1 108 ? -9.091 12.012 30.711 1.00 64.88 108 ASP A N 1
ATOM 904 C CA . ASP A 1 108 ? -10.290 12.833 30.848 1.00 64.88 108 ASP A CA 1
ATOM 905 C C . ASP A 1 108 ? -10.652 13.527 29.524 1.00 64.88 108 ASP A C 1
ATOM 907 O O . ASP A 1 108 ? -9.803 14.083 28.818 1.00 64.88 108 ASP A O 1
ATOM 911 N N . LYS A 1 109 ? -11.956 13.555 29.234 1.00 69.38 109 LYS A N 1
ATOM 912 C CA . LYS A 1 109 ? -12.583 14.297 28.131 1.00 69.38 109 LYS A CA 1
ATOM 913 C C . LYS A 1 109 ? -12.351 13.784 26.711 1.00 69.38 109 LYS A C 1
ATOM 915 O O . LYS A 1 109 ? -12.477 14.560 25.763 1.00 69.38 109 LYS A O 1
ATOM 920 N N . LYS A 1 110 ? -12.034 12.500 26.528 1.00 77.44 110 LYS A N 1
ATOM 921 C CA . LYS A 1 110 ? -11.893 11.896 25.192 1.00 77.44 110 LYS A CA 1
ATOM 922 C C . LYS A 1 110 ? -13.086 11.033 24.794 1.00 77.44 110 LYS A C 1
ATOM 924 O O . LYS A 1 110 ? -13.606 10.254 25.584 1.00 77.44 110 LYS A O 1
ATOM 929 N N . ASN A 1 111 ? -13.467 11.139 23.523 1.00 87.06 111 ASN A N 1
ATOM 930 C CA . ASN A 1 111 ? -14.487 10.308 22.889 1.00 87.06 111 ASN A CA 1
ATOM 931 C C . ASN A 1 111 ? -13.812 9.157 22.133 1.00 87.06 111 ASN A C 1
ATOM 933 O O . ASN A 1 111 ? -13.571 9.263 20.929 1.00 87.06 111 ASN A O 1
ATOM 937 N N . ILE A 1 112 ? -13.465 8.081 22.845 1.00 91.56 112 ILE A N 1
ATOM 938 C CA . ILE A 1 112 ? -12.671 6.970 22.303 1.00 91.56 112 ILE A CA 1
ATOM 939 C C . ILE A 1 112 ? -13.440 5.653 22.358 1.00 91.56 112 ILE A C 1
ATOM 941 O O . ILE A 1 112 ? -13.994 5.271 23.386 1.00 91.56 112 ILE A O 1
ATOM 945 N N . GLU A 1 113 ? -13.390 4.911 21.259 1.00 93.94 113 GLU A N 1
ATOM 946 C CA . GLU A 1 113 ? -13.746 3.498 21.204 1.00 93.94 113 GLU A CA 1
ATOM 947 C C . GLU A 1 113 ? -12.488 2.671 20.921 1.00 93.94 113 GLU A C 1
ATOM 949 O O . GLU A 1 113 ? -11.889 2.787 19.853 1.00 93.94 113 GLU A O 1
ATOM 954 N N . LEU A 1 114 ? -12.066 1.857 21.887 1.00 94.94 114 LEU A N 1
ATOM 955 C CA . LEU A 1 114 ? -10.967 0.911 21.728 1.00 94.94 114 LEU A CA 1
ATOM 956 C C . LEU A 1 114 ? -11.510 -0.461 21.337 1.00 94.94 114 LEU A C 1
ATOM 958 O O . LEU A 1 114 ? -12.351 -1.019 22.043 1.00 94.94 114 LEU A O 1
ATOM 962 N N . MET A 1 115 ? -10.976 -1.022 20.257 1.00 96.31 115 MET A N 1
ATOM 963 C CA . MET A 1 115 ? -11.281 -2.366 19.773 1.00 96.31 115 MET A CA 1
ATOM 964 C C . MET A 1 115 ? -10.032 -3.241 19.871 1.00 96.31 115 MET A C 1
ATOM 966 O O . MET A 1 115 ? -8.957 -2.843 19.429 1.00 96.31 115 MET A O 1
ATOM 970 N N . PHE A 1 116 ? -10.178 -4.450 20.399 1.00 96.19 116 PHE A N 1
ATOM 971 C CA . PHE A 1 116 ? -9.133 -5.471 20.426 1.00 96.19 116 PHE A CA 1
ATOM 972 C C . PHE A 1 116 ? -9.601 -6.648 19.579 1.00 96.19 116 PHE A C 1
ATOM 974 O O . PHE A 1 116 ? -10.594 -7.292 19.923 1.00 96.19 116 PHE A O 1
ATOM 981 N N . LEU A 1 117 ? -8.914 -6.909 18.468 1.00 96.38 117 LEU A N 1
ATOM 982 C CA . LEU A 1 117 ? -9.297 -7.929 17.489 1.00 96.38 117 LEU A CA 1
ATOM 983 C C . LEU A 1 117 ? -8.225 -9.020 17.427 1.00 96.38 117 LEU A C 1
ATOM 985 O O . LEU A 1 117 ? -7.098 -8.767 16.996 1.00 96.38 117 LEU A O 1
ATOM 989 N N . THR A 1 118 ? -8.557 -10.232 17.874 1.00 95.62 118 THR A N 1
ATOM 990 C CA . THR A 1 118 ? -7.607 -11.351 17.888 1.00 95.62 118 THR A CA 1
ATOM 991 C C . THR A 1 118 ? -7.617 -12.073 16.553 1.00 95.62 118 THR A C 1
ATOM 993 O O . THR A 1 118 ? -8.636 -12.638 16.171 1.00 95.62 118 THR A O 1
ATOM 996 N N . ILE A 1 119 ? -6.486 -12.073 15.854 1.00 96.06 119 ILE A N 1
ATOM 997 C CA . ILE A 1 119 ? -6.310 -12.703 14.543 1.00 96.06 119 ILE A CA 1
ATOM 998 C C . ILE A 1 119 ? -6.325 -14.229 14.693 1.00 96.06 119 ILE A C 1
ATOM 1000 O O . ILE A 1 119 ? -5.619 -14.793 15.532 1.00 96.06 119 ILE A O 1
ATOM 1004 N N . ASN A 1 120 ? -7.082 -14.910 13.834 1.00 94.94 120 ASN A N 1
ATOM 1005 C CA . ASN A 1 120 ? -7.042 -16.364 13.722 1.00 94.94 120 ASN A CA 1
ATOM 1006 C C . ASN A 1 120 ? -5.646 -16.837 13.273 1.00 94.94 120 ASN A C 1
ATOM 1008 O O . ASN A 1 120 ? -5.105 -16.347 12.286 1.00 94.94 120 ASN A O 1
ATOM 1012 N N . LYS A 1 121 ? -5.067 -17.830 13.957 1.00 92.69 121 LYS A N 1
ATOM 1013 C CA . LYS A 1 121 ? -3.744 -18.384 13.613 1.00 92.69 121 LYS A CA 1
ATOM 1014 C C . LYS A 1 121 ? -3.658 -18.913 12.177 1.00 92.69 121 LYS A C 1
ATOM 1016 O O . LYS A 1 121 ? -2.591 -18.843 11.580 1.00 92.69 121 LYS A O 1
ATOM 1021 N N . GLU A 1 122 ? -4.763 -19.389 11.609 1.00 95.25 122 GLU A N 1
ATOM 1022 C CA . GLU A 1 122 ? -4.813 -19.829 10.210 1.00 95.25 122 GLU A CA 1
ATOM 1023 C C . GLU A 1 122 ? -4.491 -18.689 9.229 1.00 95.25 122 GLU A C 1
ATOM 1025 O O . GLU A 1 122 ? -3.780 -18.904 8.248 1.00 95.25 122 GLU A O 1
ATOM 1030 N N . VAL A 1 123 ? -4.914 -17.453 9.540 1.00 95.75 123 VAL A N 1
ATOM 1031 C CA . VAL A 1 123 ? -4.563 -16.249 8.763 1.00 95.75 123 VAL A CA 1
ATOM 1032 C C . VAL A 1 123 ? -3.049 -16.077 8.725 1.00 95.75 123 VAL A C 1
ATOM 1034 O O . VAL A 1 123 ? -2.483 -15.819 7.668 1.00 95.75 123 VAL A O 1
ATOM 1037 N N . VAL A 1 124 ? -2.385 -16.240 9.872 1.00 93.81 124 VAL A N 1
ATOM 1038 C CA . VAL A 1 124 ? -0.930 -16.070 9.989 1.00 93.81 124 VAL A CA 1
ATOM 1039 C C . VAL A 1 124 ? -0.195 -17.088 9.126 1.00 93.81 124 VAL A C 1
ATOM 1041 O O . VAL A 1 124 ? 0.702 -16.702 8.382 1.00 93.81 124 VAL A O 1
ATOM 1044 N N . ASN A 1 125 ? -0.619 -18.352 9.167 1.00 94.12 125 ASN A N 1
ATOM 1045 C CA . ASN A 1 125 ? -0.016 -19.423 8.374 1.00 94.12 125 ASN A CA 1
ATOM 1046 C C . ASN A 1 125 ? -0.148 -19.155 6.865 1.00 94.12 125 ASN A C 1
ATOM 1048 O O . ASN A 1 125 ? 0.816 -19.313 6.119 1.00 94.12 125 ASN A O 1
ATOM 1052 N N . ILE A 1 126 ? -1.321 -18.700 6.409 1.00 96.75 126 ILE A N 1
ATOM 1053 C CA . ILE A 1 126 ? -1.531 -18.347 4.997 1.00 96.75 126 ILE A CA 1
ATOM 1054 C C . ILE A 1 126 ? -0.692 -17.121 4.608 1.00 96.75 126 ILE A C 1
ATOM 1056 O O . ILE A 1 126 ? -0.106 -17.094 3.529 1.00 96.75 126 ILE A O 1
ATOM 1060 N N . LEU A 1 127 ? -0.585 -16.110 5.474 1.00 96.12 127 LEU A N 1
ATOM 1061 C CA . LEU A 1 127 ? 0.268 -14.943 5.218 1.00 96.12 127 LEU A CA 1
ATOM 1062 C C . LEU A 1 127 ? 1.756 -15.315 5.138 1.00 96.12 127 LEU A C 1
ATOM 1064 O O . LEU A 1 127 ? 2.476 -14.736 4.327 1.00 96.12 127 LEU A O 1
ATOM 1068 N N . GLU A 1 128 ? 2.211 -16.275 5.947 1.00 94.31 128 GLU A N 1
ATOM 1069 C CA . GLU A 1 128 ? 3.568 -16.836 5.881 1.00 94.31 128 GLU A CA 1
ATOM 1070 C C . GLU A 1 128 ? 3.817 -17.572 4.566 1.00 94.31 128 GLU A C 1
ATOM 1072 O O . GLU A 1 128 ? 4.860 -17.378 3.945 1.00 94.31 128 GLU A O 1
ATOM 1077 N N . GLU A 1 129 ? 2.845 -18.355 4.095 1.00 95.31 129 GLU A N 1
ATOM 1078 C CA . GLU A 1 129 ? 2.915 -18.995 2.782 1.00 95.31 129 GLU A CA 1
ATOM 1079 C C . GLU A 1 129 ? 3.055 -17.948 1.663 1.00 95.31 129 GLU A C 1
ATOM 1081 O O . GLU A 1 129 ? 3.968 -18.026 0.838 1.00 95.31 129 GLU A O 1
ATOM 1086 N N . ILE A 1 130 ? 2.187 -16.930 1.671 1.00 95.69 130 ILE A N 1
ATOM 1087 C CA . ILE A 1 130 ? 2.146 -15.868 0.657 1.00 95.69 130 ILE A CA 1
ATOM 1088 C C . ILE A 1 130 ? 3.425 -15.023 0.666 1.00 95.69 130 ILE A C 1
ATOM 1090 O O . ILE A 1 130 ? 3.841 -14.533 -0.386 1.00 95.69 130 ILE A O 1
ATOM 1094 N N . ASP A 1 131 ? 4.090 -14.839 1.810 1.00 91.50 131 ASP A N 1
ATOM 1095 C CA . ASP A 1 131 ? 5.324 -14.049 1.849 1.00 91.50 131 ASP A CA 1
ATOM 1096 C C . ASP A 1 131 ? 6.467 -14.674 1.024 1.00 91.50 131 ASP A C 1
ATOM 1098 O O . ASP A 1 131 ? 7.367 -13.956 0.578 1.00 91.50 131 ASP A O 1
ATOM 1102 N N . ASN A 1 132 ? 6.383 -15.972 0.721 1.00 90.88 132 ASN A N 1
ATOM 1103 C CA . ASN A 1 132 ? 7.337 -16.668 -0.144 1.00 90.88 132 ASN A CA 1
ATOM 1104 C C . ASN A 1 132 ? 7.027 -16.535 -1.644 1.00 90.88 132 ASN A C 1
ATOM 1106 O O . ASN A 1 132 ? 7.831 -16.958 -2.472 1.00 90.88 132 ASN A O 1
ATOM 1110 N N . TYR A 1 133 ? 5.877 -15.970 -2.016 1.00 90.94 133 TYR A N 1
ATOM 1111 C CA . TYR A 1 133 ? 5.487 -15.837 -3.421 1.00 90.94 133 TYR A CA 1
ATOM 1112 C C . TYR A 1 133 ? 6.243 -14.688 -4.090 1.00 90.94 133 TYR A C 1
ATOM 1114 O O . TYR A 1 133 ? 6.748 -13.775 -3.422 1.00 90.94 133 TYR A O 1
ATOM 1122 N N . LYS A 1 134 ? 6.264 -14.683 -5.429 1.00 86.50 134 LYS A N 1
ATOM 1123 C CA . LYS A 1 134 ? 6.792 -13.546 -6.190 1.00 86.50 134 LYS A CA 1
ATOM 1124 C C . LYS A 1 134 ? 6.024 -12.279 -5.840 1.00 86.50 134 LYS A C 1
ATOM 1126 O O . LYS A 1 134 ? 4.817 -12.309 -5.598 1.00 86.50 134 LYS A O 1
ATOM 1131 N N . SER A 1 135 ? 6.716 -11.141 -5.828 1.00 84.19 135 SER A N 1
ATOM 1132 C CA . SER A 1 135 ? 6.140 -9.856 -5.401 1.00 84.19 135 SER A CA 1
ATOM 1133 C C . SER A 1 135 ? 4.853 -9.490 -6.156 1.00 84.19 135 SER A C 1
ATOM 1135 O O . SER A 1 135 ? 3.923 -8.965 -5.543 1.00 84.19 135 SER A O 1
ATOM 1137 N N . THR A 1 136 ? 4.781 -9.839 -7.443 1.00 86.69 136 THR A N 1
ATOM 1138 C CA . THR A 1 136 ? 3.648 -9.609 -8.352 1.00 86.69 136 THR A CA 1
ATOM 1139 C C . THR A 1 136 ? 2.454 -10.541 -8.129 1.00 86.69 136 THR A C 1
ATOM 1141 O O . THR A 1 136 ? 1.363 -10.277 -8.630 1.00 86.69 136 THR A O 1
ATOM 1144 N N . GLU A 1 137 ? 2.630 -11.623 -7.372 1.00 90.94 137 GLU A N 1
ATOM 1145 C CA . GLU A 1 137 ? 1.601 -12.636 -7.106 1.00 90.94 137 GLU A CA 1
ATOM 1146 C C . GLU A 1 137 ? 0.984 -12.482 -5.713 1.00 90.94 137 GLU A C 1
ATOM 1148 O O . GLU A 1 137 ? -0.149 -12.914 -5.479 1.00 90.94 137 GLU A O 1
ATOM 1153 N N . LYS A 1 138 ? 1.700 -11.824 -4.791 1.00 92.50 138 LYS A N 1
ATOM 1154 C CA . LYS A 1 138 ? 1.315 -11.717 -3.378 1.00 92.50 138 LYS A CA 1
ATOM 1155 C C . LYS A 1 138 ? -0.094 -11.172 -3.171 1.00 92.50 138 LYS A C 1
ATOM 1157 O O . LYS A 1 138 ? -0.852 -11.755 -2.405 1.00 92.50 138 LYS A O 1
ATOM 1162 N N . VAL A 1 139 ? -0.472 -10.084 -3.853 1.00 93.19 139 VAL A N 1
ATOM 1163 C CA . VAL A 1 139 ? -1.796 -9.464 -3.648 1.00 93.19 139 VAL A CA 1
ATOM 1164 C C . VAL A 1 139 ? -2.921 -10.379 -4.131 1.00 93.19 139 VAL A C 1
ATOM 1166 O O . VAL A 1 139 ? -3.931 -10.514 -3.447 1.00 93.19 139 VAL A O 1
ATOM 1169 N N . ARG A 1 140 ? -2.747 -11.055 -5.275 1.00 94.00 140 ARG A N 1
ATOM 1170 C CA . ARG A 1 140 ? -3.725 -12.041 -5.769 1.00 94.00 140 ARG A CA 1
ATOM 1171 C C . ARG A 1 140 ? -3.882 -13.206 -4.803 1.00 94.00 140 ARG A C 1
ATOM 1173 O O . ARG A 1 140 ? -5.004 -13.639 -4.550 1.00 94.00 140 ARG A O 1
ATOM 1180 N N . ALA A 1 141 ? -2.769 -13.682 -4.252 1.00 96.12 141 ALA A N 1
ATOM 1181 C CA . ALA A 1 141 ? -2.757 -14.798 -3.321 1.00 96.12 141 ALA A CA 1
ATOM 1182 C C . ALA A 1 141 ? -3.477 -14.482 -1.997 1.00 96.12 141 ALA A C 1
ATOM 1184 O O . ALA A 1 141 ? -3.946 -15.411 -1.344 1.00 96.12 141 ALA A O 1
ATOM 1185 N N . LEU A 1 142 ? -3.673 -13.202 -1.640 1.00 96.50 142 LEU A N 1
ATOM 1186 C CA . LEU A 1 142 ? -4.459 -12.810 -0.459 1.00 96.50 142 LEU A CA 1
ATOM 1187 C C . LEU A 1 142 ? -5.904 -13.327 -0.496 1.00 96.50 142 LEU A C 1
ATOM 1189 O O . LEU A 1 142 ? -6.482 -13.527 0.566 1.00 96.50 142 LEU A O 1
ATOM 1193 N N . LYS A 1 143 ? -6.470 -13.624 -1.678 1.00 95.00 143 LYS A N 1
ATOM 1194 C CA . LYS A 1 143 ? -7.793 -14.270 -1.802 1.00 95.00 143 LYS A CA 1
ATOM 1195 C C . LYS A 1 143 ? -7.882 -15.622 -1.091 1.00 95.00 143 LYS A C 1
ATOM 1197 O O . LYS A 1 143 ? -8.970 -16.062 -0.751 1.00 95.00 143 LYS A O 1
ATOM 1202 N N . LYS A 1 144 ? -6.755 -16.289 -0.817 1.00 96.00 144 LYS A N 1
ATOM 1203 C CA . LYS A 1 144 ? -6.742 -17.519 -0.009 1.00 96.00 144 LYS A CA 1
ATOM 1204 C C . LYS A 1 144 ? -7.326 -17.314 1.391 1.00 96.00 144 LYS A C 1
ATOM 1206 O O . LYS A 1 144 ? -7.869 -18.260 1.952 1.00 96.00 144 LYS A O 1
ATOM 1211 N N . LEU A 1 145 ? -7.236 -16.096 1.931 1.00 96.56 145 LEU A N 1
ATOM 1212 C CA . LEU A 1 145 ? -7.797 -15.742 3.233 1.00 96.56 145 LEU A CA 1
ATOM 1213 C C . LEU A 1 145 ? -9.335 -15.723 3.237 1.00 96.56 145 LEU A C 1
ATOM 1215 O O . LEU A 1 145 ? -9.917 -15.849 4.312 1.00 96.56 145 LEU A O 1
ATOM 1219 N N . ASP A 1 146 ? -9.990 -15.631 2.072 1.00 94.25 146 ASP A N 1
ATOM 1220 C CA . ASP A 1 146 ? -11.458 -15.669 1.957 1.00 94.25 146 ASP A CA 1
ATOM 1221 C C . ASP A 1 146 ? -12.033 -17.038 2.373 1.00 94.25 146 ASP A C 1
ATOM 1223 O O . ASP A 1 146 ? -13.206 -17.141 2.725 1.00 94.25 146 ASP A O 1
ATOM 1227 N N . ASN A 1 147 ? -11.204 -18.089 2.368 1.00 93.06 147 ASN A N 1
ATOM 1228 C CA . ASN A 1 147 ? -11.598 -19.443 2.767 1.00 93.06 147 ASN A CA 1
ATOM 1229 C C . ASN A 1 147 ? -11.649 -19.636 4.292 1.00 93.06 147 ASN A C 1
ATOM 1231 O O . ASN A 1 147 ? -12.110 -20.674 4.764 1.00 93.06 147 ASN A O 1
ATOM 1235 N N . ILE A 1 148 ? -11.165 -18.666 5.073 1.00 93.31 148 ILE A N 1
ATOM 1236 C CA . ILE A 1 148 ? -11.166 -18.757 6.531 1.00 93.31 148 ILE A CA 1
ATOM 1237 C C . ILE A 1 148 ? -12.514 -18.272 7.061 1.00 93.31 148 ILE A C 1
ATOM 1239 O O . ILE A 1 148 ? -12.842 -17.091 6.973 1.00 93.31 148 ILE A O 1
ATOM 1243 N N . ASN A 1 149 ? -13.256 -19.170 7.713 1.00 85.62 149 ASN A N 1
ATOM 1244 C CA . ASN A 1 149 ? -14.587 -18.876 8.259 1.00 85.62 149 ASN A CA 1
ATOM 1245 C C . ASN A 1 149 ? -14.623 -17.680 9.228 1.00 85.62 149 ASN A C 1
ATOM 1247 O O . ASN A 1 149 ? -15.613 -16.956 9.278 1.00 85.62 149 ASN A O 1
ATOM 1251 N N . LYS A 1 150 ? -13.578 -17.503 10.048 1.00 90.56 150 LYS A N 1
ATOM 1252 C CA . LYS A 1 150 ? -13.452 -16.390 11.001 1.00 90.56 150 LYS A CA 1
ATOM 1253 C C . LYS A 1 150 ? -12.035 -15.843 10.984 1.00 90.56 150 LYS A C 1
ATOM 1255 O O . LYS A 1 150 ? -11.114 -16.509 11.457 1.00 90.56 150 LYS A O 1
ATOM 1260 N N . LEU A 1 151 ? -11.871 -14.621 10.482 1.00 94.06 151 LEU A N 1
ATOM 1261 C CA . LEU A 1 151 ? -10.580 -13.926 10.475 1.00 94.06 151 LEU A CA 1
ATOM 1262 C C . LEU A 1 151 ? -10.177 -13.452 11.872 1.00 94.06 151 LEU A C 1
ATOM 1264 O O . LEU A 1 151 ? -8.993 -13.484 12.209 1.00 94.06 151 LEU A O 1
ATOM 1268 N N . PHE A 1 152 ? -11.161 -13.062 12.689 1.00 95.88 152 PHE A N 1
ATOM 1269 C CA . PHE A 1 152 ? -10.959 -12.700 14.087 1.00 95.88 152 PHE A CA 1
ATOM 1270 C C . PHE A 1 152 ? -11.660 -13.697 15.013 1.00 95.88 152 PHE A C 1
ATOM 1272 O O . PHE A 1 152 ? -12.865 -13.926 14.897 1.00 95.88 152 PHE A O 1
ATOM 1279 N N . THR A 1 153 ? -10.911 -14.305 15.931 1.00 93.94 153 THR A N 1
ATOM 1280 C CA . THR A 1 153 ? -11.426 -15.319 16.867 1.00 93.94 153 THR A CA 1
ATOM 1281 C C . THR A 1 153 ? -12.065 -14.709 18.104 1.00 93.94 153 THR A C 1
ATOM 1283 O O . THR A 1 153 ? -12.966 -15.306 18.684 1.00 93.94 153 THR A O 1
ATOM 1286 N N . GLU A 1 154 ? -11.606 -13.528 18.507 1.00 92.50 154 GLU A N 1
ATOM 1287 C CA . GLU A 1 154 ? -12.085 -12.809 19.681 1.00 92.50 154 GLU A CA 1
ATOM 1288 C C . GLU A 1 154 ? -12.128 -11.309 19.384 1.00 92.50 154 GLU A C 1
ATOM 1290 O O . GLU A 1 154 ? -11.281 -10.782 18.656 1.00 92.50 154 GLU A O 1
ATOM 1295 N N . LYS A 1 155 ? -13.140 -10.634 19.936 1.00 94.06 155 LYS A N 1
ATOM 1296 C CA . LYS A 1 155 ? -13.326 -9.189 19.827 1.00 94.06 155 LYS A CA 1
ATOM 1297 C C . LYS A 1 155 ? -13.687 -8.637 21.201 1.00 94.06 155 LYS A C 1
ATOM 1299 O O . LYS A 1 155 ? -14.655 -9.098 21.805 1.00 94.06 155 LYS A O 1
ATOM 1304 N N . ARG A 1 156 ? -12.926 -7.662 21.694 1.00 93.75 156 ARG A N 1
ATOM 1305 C CA . ARG A 1 156 ? -13.231 -6.929 22.935 1.00 93.75 156 ARG A CA 1
ATOM 1306 C C . ARG A 1 156 ? -13.304 -5.442 22.649 1.00 93.75 156 ARG A C 1
ATOM 1308 O O . ARG A 1 156 ? -12.560 -4.942 21.809 1.00 93.75 156 ARG A O 1
ATOM 1315 N N . PHE A 1 157 ? -14.164 -4.746 23.380 1.00 92.38 157 PHE A N 1
ATOM 1316 C CA . PHE A 1 157 ? -14.436 -3.334 23.148 1.00 92.38 157 PHE A CA 1
ATOM 1317 C C . PHE A 1 157 ? -14.470 -2.566 24.466 1.00 92.38 157 PHE A C 1
ATOM 1319 O O . PHE A 1 157 ? -14.981 -3.065 25.468 1.00 92.38 157 PHE A O 1
ATOM 1326 N N . LEU A 1 158 ? -13.957 -1.340 24.446 1.00 91.94 158 LEU A N 1
ATOM 1327 C CA . LEU A 1 158 ? -14.183 -0.332 25.477 1.00 91.94 158 LEU A CA 1
ATOM 1328 C C . LEU A 1 158 ? -14.650 0.941 24.782 1.00 91.94 158 LEU A C 1
ATOM 1330 O O . LEU A 1 158 ? -13.976 1.435 23.883 1.00 91.94 158 LEU A O 1
ATOM 1334 N N . LYS A 1 159 ? -15.776 1.493 25.226 1.00 91.50 159 LYS A N 1
ATOM 1335 C CA . LYS A 1 159 ? -16.306 2.750 24.708 1.00 91.50 159 LYS A CA 1
ATOM 1336 C C . LYS A 1 159 ? -16.356 3.786 25.821 1.00 91.50 159 LYS A C 1
ATOM 1338 O O . LYS A 1 159 ? -16.993 3.562 26.845 1.00 91.50 159 LYS A O 1
ATOM 1343 N N . ILE A 1 160 ? -15.696 4.911 25.588 1.00 87.19 160 ILE A N 1
ATOM 1344 C CA . ILE A 1 160 ? -15.667 6.080 26.460 1.00 87.19 160 ILE A CA 1
ATOM 1345 C C . ILE A 1 160 ? -16.324 7.217 25.684 1.00 87.19 160 ILE A C 1
ATOM 1347 O O . ILE A 1 160 ? -15.893 7.570 24.584 1.00 87.19 160 ILE A O 1
ATOM 1351 N N . GLN A 1 161 ? -17.400 7.761 26.239 1.00 82.94 161 GLN A N 1
ATOM 1352 C CA . GLN A 1 161 ? -18.079 8.929 25.696 1.00 82.94 161 GLN A CA 1
ATOM 1353 C C . GLN A 1 161 ? -18.050 10.033 26.737 1.00 82.94 161 GLN A C 1
ATOM 1355 O O . GLN A 1 161 ? -18.405 9.801 27.891 1.00 82.94 161 GLN A O 1
ATOM 1360 N N . ASP A 1 162 ? -17.651 11.221 26.301 1.00 77.81 162 ASP A N 1
ATOM 1361 C CA . ASP A 1 162 ? -17.826 12.439 27.077 1.00 77.81 162 ASP A CA 1
ATOM 1362 C C . ASP A 1 162 ? -18.962 13.265 26.458 1.00 77.81 162 ASP A C 1
ATOM 1364 O O . ASP A 1 162 ? -19.165 13.262 25.244 1.00 77.81 162 ASP A O 1
ATOM 1368 N N . ASN A 1 163 ? -19.689 14.013 27.282 1.00 68.94 163 ASN A N 1
ATOM 1369 C CA . ASN A 1 163 ? -20.845 14.816 26.871 1.00 68.94 163 ASN A CA 1
ATOM 1370 C C . ASN A 1 163 ? -20.454 16.141 26.182 1.00 68.94 163 ASN A C 1
ATOM 1372 O O . ASN A 1 163 ? -21.288 17.034 26.022 1.00 68.94 163 ASN A O 1
ATOM 1376 N N . ASN A 1 164 ? -19.192 16.296 25.778 1.00 69.88 164 ASN A N 1
ATOM 1377 C CA . ASN A 1 164 ? -18.715 17.490 25.089 1.00 69.88 164 ASN A CA 1
ATOM 1378 C C . ASN A 1 164 ? -19.228 17.562 23.646 1.00 69.88 164 ASN A C 1
ATOM 1380 O O . ASN A 1 164 ? -19.566 16.563 23.011 1.00 69.88 164 ASN A O 1
ATOM 1384 N N . ARG A 1 165 ? -19.235 18.780 23.093 1.00 71.81 165 ARG A N 1
ATOM 1385 C CA . ARG A 1 165 ? -19.552 19.007 21.681 1.00 71.81 165 ARG A CA 1
ATOM 1386 C C . ARG A 1 165 ? -18.532 18.280 20.800 1.00 71.81 165 ARG A C 1
ATOM 1388 O O . ARG A 1 165 ? -17.350 18.607 20.833 1.00 71.81 165 ARG A O 1
ATOM 1395 N N . ILE A 1 166 ? -19.012 17.335 19.995 1.00 77.56 166 ILE A N 1
ATOM 1396 C CA . ILE A 1 166 ? -18.192 16.605 19.027 1.00 77.56 166 ILE A CA 1
ATOM 1397 C C . ILE A 1 166 ? -18.032 17.464 17.769 1.00 77.56 166 ILE A C 1
ATOM 1399 O O . ILE A 1 166 ? -19.013 17.840 17.119 1.00 77.56 166 ILE A O 1
ATOM 1403 N N . ASN A 1 167 ? -16.790 17.784 17.432 1.00 78.81 167 ASN A N 1
ATOM 1404 C CA . ASN A 1 167 ? -16.404 18.478 16.219 1.00 78.81 167 ASN A CA 1
ATOM 1405 C C . ASN A 1 167 ? -16.297 17.516 15.033 1.00 78.81 167 ASN A C 1
ATOM 1407 O O . ASN A 1 167 ? -16.098 16.307 15.162 1.00 78.81 167 ASN A O 1
ATOM 1411 N N . LYS A 1 168 ? -16.444 18.080 13.833 1.00 80.19 168 LYS A N 1
ATOM 1412 C CA . LYS A 1 168 ? -16.316 17.327 12.589 1.00 80.19 168 LYS A CA 1
ATOM 1413 C C . LYS A 1 168 ? -14.845 17.017 12.325 1.00 80.19 168 LYS A C 1
ATOM 1415 O O . LYS A 1 168 ? -14.024 17.926 12.211 1.00 80.19 168 LYS A O 1
ATOM 1420 N N . VAL A 1 169 ? -14.554 15.737 12.142 1.00 82.69 169 VAL A N 1
ATOM 1421 C CA . VAL A 1 169 ? -13.224 15.229 11.811 1.00 82.69 169 VAL A CA 1
ATOM 1422 C C . VAL A 1 169 ? -12.768 15.755 10.443 1.00 82.69 169 VAL A C 1
ATOM 1424 O O . VAL A 1 169 ? -13.503 15.696 9.452 1.00 82.69 169 VAL A O 1
ATOM 1427 N N . LYS A 1 170 ? -11.538 16.284 10.377 1.00 83.00 170 LYS A N 1
ATOM 1428 C CA . LYS A 1 170 ? -10.933 16.776 9.121 1.00 83.00 170 LYS A CA 1
ATOM 1429 C C . LYS A 1 170 ? -10.681 15.627 8.142 1.00 83.00 170 LYS A C 1
ATOM 1431 O O . LYS A 1 170 ? -10.114 14.614 8.557 1.00 83.00 170 LYS A O 1
ATOM 1436 N N . SER A 1 171 ? -11.019 15.824 6.860 1.00 81.50 171 SER A N 1
ATOM 1437 C CA . SER A 1 171 ? -10.762 14.852 5.781 1.00 81.50 171 SER A CA 1
ATOM 1438 C C . SER A 1 171 ? -9.289 14.423 5.732 1.00 81.50 171 SER A C 1
ATOM 1440 O O . SER A 1 171 ? -8.384 15.220 6.007 1.00 81.50 171 SER A O 1
ATOM 1442 N N . LEU A 1 172 ? -9.038 13.157 5.380 1.00 80.94 172 LEU A N 1
ATOM 1443 C CA . LEU A 1 172 ? -7.693 12.638 5.144 1.00 80.94 172 LEU A CA 1
ATOM 1444 C C . LEU A 1 172 ? -7.072 13.358 3.955 1.00 80.94 172 LEU A C 1
ATOM 1446 O O . LEU A 1 172 ? -5.892 13.722 3.969 1.00 80.94 172 LEU A O 1
ATOM 1450 N N . TYR A 1 173 ? -7.858 13.599 2.922 1.00 71.69 173 TYR A N 1
ATOM 1451 C CA . TYR A 1 173 ? -7.445 14.430 1.813 1.00 71.69 173 TYR A CA 1
ATOM 1452 C C . TYR A 1 173 ? -7.748 15.860 2.238 1.00 71.69 173 TYR A C 1
ATOM 1454 O O . TYR A 1 173 ? -8.910 16.245 2.305 1.00 71.69 173 TYR A O 1
ATOM 1462 N N . LYS A 1 174 ? -6.718 16.645 2.594 1.00 63.56 174 LYS A N 1
ATOM 1463 C CA . LYS A 1 174 ? -6.918 18.080 2.850 1.00 63.56 174 LYS A CA 1
ATOM 1464 C C . LYS A 1 174 ? -7.801 18.632 1.727 1.00 63.56 174 LYS A C 1
ATOM 1466 O O . LYS A 1 174 ? -7.571 18.288 0.568 1.00 63.56 174 LYS A O 1
ATOM 1471 N N . GLU A 1 175 ? -8.761 19.495 2.053 1.00 53.41 175 GLU A N 1
ATOM 1472 C CA . GLU A 1 175 ? -9.546 20.269 1.074 1.00 53.41 175 GLU A CA 1
ATOM 1473 C C . GLU A 1 175 ? -8.651 21.311 0.358 1.00 53.41 175 GLU A C 1
ATOM 1475 O O . GLU A 1 175 ? -8.991 22.477 0.187 1.00 53.41 175 GLU A O 1
ATOM 1480 N N . SER A 1 176 ? -7.434 20.916 -0.013 1.00 58.56 176 SER A N 1
ATOM 1481 C CA . SER A 1 176 ? -6.539 21.662 -0.870 1.00 58.56 176 SER A CA 1
ATOM 1482 C C . SER A 1 176 ? -7.005 21.486 -2.304 1.00 58.56 176 SER A C 1
ATOM 1484 O O . SER A 1 176 ? -7.184 20.361 -2.776 1.00 58.56 176 SER A O 1
ATOM 1486 N N . HIS A 1 177 ? -7.153 22.605 -2.999 1.00 71.50 177 HIS A N 1
ATOM 1487 C CA . HIS A 1 177 ? -7.326 22.611 -4.439 1.00 71.50 177 HIS A CA 1
ATOM 1488 C C . HIS A 1 177 ? -6.049 22.030 -5.053 1.00 71.50 177 HIS A C 1
ATOM 1490 O O . HIS A 1 177 ? -4.987 22.646 -4.959 1.00 71.50 177 HIS A O 1
ATOM 1496 N N . PHE A 1 178 ? -6.137 20.821 -5.610 1.00 82.50 178 PHE A N 1
ATOM 1497 C CA . PHE A 1 178 ? -5.027 20.223 -6.342 1.00 82.50 178 PHE A CA 1
ATOM 1498 C C . PHE A 1 178 ? -4.697 21.109 -7.539 1.00 82.50 178 PHE A C 1
ATOM 1500 O O . PHE A 1 178 ? -5.586 21.477 -8.311 1.00 82.50 178 PHE A O 1
ATOM 1507 N N . ASN A 1 179 ? -3.420 21.442 -7.717 1.00 89.31 179 ASN A N 1
ATOM 1508 C CA . ASN A 1 179 ? -2.991 22.047 -8.972 1.00 89.31 179 ASN A CA 1
ATOM 1509 C C . ASN A 1 179 ? -3.051 21.002 -10.107 1.00 89.31 179 ASN A C 1
ATOM 1511 O O . ASN A 1 179 ? -3.192 19.803 -9.866 1.00 89.31 179 ASN A O 1
ATOM 1515 N N . TYR A 1 180 ? -2.922 21.446 -11.359 1.00 88.81 180 TYR A N 1
ATOM 1516 C CA . TYR A 1 180 ? -3.013 20.564 -12.531 1.00 88.81 180 TYR A CA 1
ATOM 1517 C C . TYR A 1 180 ? -2.070 19.346 -12.462 1.00 88.81 180 TYR A C 1
ATOM 1519 O O . TYR A 1 180 ? -2.451 18.232 -12.815 1.00 88.81 180 TYR A O 1
ATOM 1527 N N . GLU A 1 181 ? -0.841 19.538 -11.981 1.00 90.44 181 GLU A N 1
ATOM 1528 C CA . GLU A 1 181 ? 0.182 18.488 -11.902 1.00 90.44 181 GLU A CA 1
ATOM 1529 C C . GLU A 1 181 ? -0.152 17.464 -10.814 1.00 90.44 181 GLU A C 1
ATOM 1531 O O . GLU A 1 181 ? 0.035 16.263 -11.009 1.00 90.44 181 GLU A O 1
ATOM 1536 N N . GLU A 1 182 ? -0.680 17.922 -9.683 1.00 91.12 182 GLU A N 1
ATOM 1537 C CA . GLU A 1 182 ? -1.139 17.056 -8.600 1.00 91.12 182 GLU A CA 1
ATOM 1538 C C . GLU A 1 182 ? -2.423 16.307 -8.978 1.00 91.12 182 GLU A C 1
ATOM 1540 O O . GLU A 1 182 ? -2.565 15.127 -8.654 1.00 91.12 182 GLU A O 1
ATOM 1545 N N . GLN A 1 183 ? -3.337 16.955 -9.706 1.00 90.06 183 GLN A N 1
ATOM 1546 C CA . GLN A 1 183 ? -4.564 16.330 -10.196 1.00 90.06 183 GLN A CA 1
ATOM 1547 C C . GLN A 1 183 ? -4.252 15.195 -11.178 1.00 90.06 183 GLN A C 1
ATOM 1549 O O . GLN A 1 183 ? -4.859 14.128 -11.089 1.00 90.06 183 GLN A O 1
ATOM 1554 N N . ILE A 1 184 ? -3.261 15.376 -12.057 1.00 91.50 184 ILE A N 1
ATOM 1555 C CA . ILE A 1 184 ? -2.788 14.298 -12.933 1.00 91.50 184 ILE A CA 1
ATOM 1556 C C . ILE A 1 184 ? -2.235 13.128 -12.117 1.00 91.50 184 ILE A C 1
ATOM 1558 O O . ILE A 1 184 ? -2.629 11.989 -12.356 1.00 91.50 184 ILE A O 1
ATOM 1562 N N . LEU A 1 185 ? -1.364 13.380 -11.132 1.00 93.81 185 LEU A N 1
ATOM 1563 C CA . LEU A 1 185 ? -0.827 12.307 -10.282 1.00 93.81 185 LEU A CA 1
ATOM 1564 C C . LEU A 1 185 ? -1.929 11.565 -9.530 1.00 93.81 185 LEU A C 1
ATOM 1566 O O . LEU A 1 185 ? -1.871 10.343 -9.413 1.00 93.81 185 LEU A O 1
ATOM 1570 N N . LYS A 1 186 ? -2.935 12.294 -9.037 1.00 91.94 186 LYS A N 1
ATOM 1571 C CA . LYS A 1 186 ? -4.099 11.713 -8.372 1.00 91.94 186 LYS A CA 1
ATOM 1572 C C . LYS A 1 186 ? -4.870 10.798 -9.321 1.00 91.94 186 LYS A C 1
ATOM 1574 O O . LYS A 1 186 ? -5.164 9.669 -8.941 1.00 91.94 186 LYS A O 1
ATOM 1579 N N . ASN A 1 187 ? -5.140 11.249 -10.545 1.00 92.00 187 ASN A N 1
ATOM 1580 C CA . ASN A 1 187 ? -5.843 10.452 -11.552 1.00 92.00 187 ASN A CA 1
ATOM 1581 C C . ASN A 1 187 ? -5.047 9.195 -11.933 1.00 92.00 187 ASN A C 1
ATOM 1583 O O . ASN A 1 187 ? -5.618 8.108 -11.972 1.00 92.00 187 ASN A O 1
ATOM 1587 N N . ILE A 1 188 ? -3.728 9.317 -12.127 1.00 94.88 188 ILE A N 1
ATOM 1588 C CA . ILE A 1 188 ? -2.842 8.170 -12.379 1.00 94.88 188 ILE A CA 1
ATOM 1589 C C . ILE A 1 188 ? -2.891 7.186 -11.205 1.00 94.88 188 ILE A C 1
ATOM 1591 O O . ILE A 1 188 ? -3.055 5.991 -11.416 1.00 94.88 188 ILE A O 1
ATOM 1595 N N . LEU A 1 189 ? -2.782 7.658 -9.959 1.00 94.50 189 LEU A N 1
ATOM 1596 C CA . LEU A 1 189 ? -2.801 6.780 -8.788 1.00 94.50 189 LEU A CA 1
ATOM 1597 C C . LEU A 1 189 ? -4.139 6.047 -8.623 1.00 94.50 189 LEU A C 1
ATOM 1599 O O . LEU A 1 189 ? -4.131 4.856 -8.314 1.00 94.50 189 LEU A O 1
ATOM 1603 N N . ILE A 1 190 ? -5.268 6.738 -8.817 1.00 92.75 190 ILE A N 1
ATOM 1604 C CA . ILE A 1 190 ? -6.607 6.125 -8.785 1.00 92.75 190 ILE A CA 1
ATOM 1605 C C . ILE A 1 190 ? -6.677 5.020 -9.837 1.00 92.75 190 ILE A C 1
ATOM 1607 O O . ILE A 1 190 ? -6.954 3.870 -9.503 1.00 92.75 190 ILE A O 1
ATOM 1611 N N . ARG A 1 191 ? -6.310 5.347 -11.079 1.00 93.31 191 ARG A N 1
ATOM 1612 C CA . ARG A 1 191 ? -6.361 4.405 -12.193 1.00 93.31 191 ARG A CA 1
ATOM 1613 C C . ARG A 1 191 ? -5.432 3.204 -12.002 1.00 93.31 191 ARG A C 1
ATOM 1615 O O . ARG A 1 191 ? -5.815 2.079 -12.297 1.00 93.31 191 ARG A O 1
ATOM 1622 N N . LEU A 1 192 ? -4.233 3.406 -11.456 1.00 94.62 192 LEU A N 1
ATOM 1623 C CA . LEU A 1 192 ? -3.315 2.313 -11.121 1.00 94.62 192 LEU A CA 1
ATOM 1624 C C . LEU A 1 192 ? -3.866 1.399 -10.026 1.00 94.62 192 LEU A C 1
ATOM 1626 O O . LEU A 1 192 ? -3.683 0.187 -10.102 1.00 94.62 192 LEU A O 1
ATOM 1630 N N . ARG A 1 193 ? -4.523 1.955 -9.002 1.00 93.00 193 ARG A N 1
ATOM 1631 C CA . ARG A 1 193 ? -5.152 1.155 -7.940 1.00 93.00 193 ARG A CA 1
ATOM 1632 C C . ARG A 1 193 ? -6.297 0.296 -8.490 1.00 93.00 193 ARG A C 1
ATOM 1634 O O . ARG A 1 193 ? -6.479 -0.814 -8.002 1.00 93.00 193 ARG A O 1
ATOM 1641 N N . GLU A 1 194 ? -7.006 0.776 -9.510 1.00 90.81 194 GLU A N 1
ATOM 1642 C CA . GLU A 1 194 ? -8.052 0.027 -10.222 1.00 90.81 194 GLU A CA 1
ATOM 1643 C C . GLU A 1 194 ? -7.466 -1.056 -11.147 1.00 90.81 194 GLU A C 1
ATOM 1645 O O . GLU A 1 194 ? -7.787 -2.232 -11.001 1.00 90.81 194 GLU A O 1
ATOM 1650 N N . ASP A 1 195 ? -6.565 -0.685 -12.063 1.00 86.81 195 ASP A N 1
ATOM 1651 C CA . ASP A 1 195 ? -6.083 -1.570 -13.139 1.00 86.81 195 ASP A CA 1
ATOM 1652 C C . ASP A 1 195 ? -4.948 -2.524 -12.714 1.00 86.81 195 ASP A C 1
ATOM 1654 O O . ASP A 1 195 ? -4.659 -3.518 -13.398 1.00 86.81 195 ASP A O 1
ATOM 1658 N N . CYS A 1 196 ? -4.233 -2.173 -11.642 1.00 88.06 196 CYS A N 1
ATOM 1659 C CA . CYS A 1 196 ? -3.008 -2.842 -11.188 1.00 88.06 196 CYS A CA 1
ATOM 1660 C C . CYS A 1 196 ? -3.024 -3.146 -9.686 1.00 88.06 196 CYS A C 1
ATOM 1662 O O . CYS A 1 196 ? -1.986 -3.508 -9.126 1.00 88.06 196 CYS A O 1
ATOM 1664 N N . GLY A 1 197 ? -4.170 -2.985 -9.016 1.00 87.12 197 GLY A N 1
ATOM 1665 C CA . GLY A 1 197 ? -4.282 -3.195 -7.574 1.00 87.12 197 GLY A CA 1
ATOM 1666 C C . GLY A 1 197 ? -3.837 -4.593 -7.137 1.00 87.12 197 GLY A C 1
ATOM 1667 O O . GLY A 1 197 ? -3.328 -4.761 -6.038 1.00 87.12 197 GLY A O 1
ATOM 1668 N N . ASP A 1 198 ? -3.941 -5.588 -8.007 1.00 89.25 198 ASP A N 1
ATOM 1669 C CA . ASP A 1 198 ? -3.537 -6.969 -7.764 1.00 89.25 198 ASP A CA 1
ATOM 1670 C C . ASP A 1 198 ? -2.045 -7.258 -8.029 1.00 89.25 198 ASP A C 1
ATOM 1672 O O . ASP A 1 198 ? -1.591 -8.367 -7.760 1.00 89.25 198 ASP A O 1
ATOM 1676 N N . VAL A 1 199 ? -1.281 -6.288 -8.544 1.00 88.56 199 VAL A N 1
ATOM 1677 C CA . VAL A 1 199 ? 0.130 -6.469 -8.931 1.00 88.56 199 VAL A CA 1
ATOM 1678 C C . VAL A 1 199 ? 1.092 -6.050 -7.820 1.00 88.56 199 VAL A C 1
ATOM 1680 O O . VAL A 1 199 ? 2.153 -6.642 -7.670 1.00 88.56 199 VAL A O 1
ATOM 1683 N N . SER A 1 200 ? 0.776 -5.012 -7.039 1.00 89.38 200 SER A N 1
ATOM 1684 C CA . SER A 1 200 ? 1.730 -4.473 -6.059 1.00 89.38 200 SER A CA 1
ATOM 1685 C C . SER A 1 200 ? 1.064 -3.963 -4.790 1.00 89.38 200 SER A C 1
ATOM 1687 O O . SER A 1 200 ? 0.223 -3.065 -4.827 1.00 89.38 200 SER A O 1
ATOM 1689 N N . LEU A 1 201 ? 1.540 -4.456 -3.640 1.00 90.12 201 LEU A N 1
ATOM 1690 C CA . LEU A 1 201 ? 1.150 -3.966 -2.310 1.00 90.12 201 LEU A CA 1
ATOM 1691 C C . LEU A 1 201 ? 1.373 -2.456 -2.175 1.00 90.12 201 LEU A C 1
ATOM 1693 O O . LEU A 1 201 ? 0.554 -1.739 -1.602 1.00 90.12 201 LEU A O 1
ATOM 1697 N N . ASN A 1 202 ? 2.466 -1.956 -2.759 1.00 91.00 202 ASN A N 1
ATOM 1698 C CA . ASN A 1 202 ? 2.874 -0.564 -2.626 1.00 91.00 202 ASN A CA 1
ATOM 1699 C C . ASN A 1 202 ? 1.903 0.422 -3.285 1.00 91.00 202 ASN A C 1
ATOM 1701 O O . ASN A 1 202 ? 1.970 1.605 -2.955 1.00 91.00 202 ASN A O 1
ATOM 1705 N N . LEU A 1 203 ? 1.018 -0.012 -4.189 1.00 92.69 203 LEU A N 1
ATOM 1706 C CA . LEU A 1 203 ? -0.017 0.853 -4.771 1.00 92.69 203 LEU A CA 1
ATOM 1707 C C . LEU A 1 203 ? -1.097 1.236 -3.749 1.00 92.69 203 LEU A C 1
ATOM 1709 O O . LEU A 1 203 ? -1.684 2.317 -3.843 1.00 92.69 203 LEU A O 1
ATOM 1713 N N . HIS A 1 204 ? -1.326 0.388 -2.745 1.00 92.12 204 HIS A N 1
ATOM 1714 C CA . HIS A 1 204 ? -2.384 0.570 -1.744 1.00 92.12 204 HIS A CA 1
ATOM 1715 C C . HIS A 1 204 ? -1.992 1.478 -0.588 1.00 92.12 204 HIS A C 1
ATOM 1717 O O . HIS A 1 204 ? -2.875 1.999 0.097 1.00 92.12 204 HIS A O 1
ATOM 1723 N N . TYR A 1 205 ? -0.690 1.685 -0.394 1.00 92.81 205 TYR A N 1
ATOM 1724 C CA . TYR A 1 205 ? -0.154 2.597 0.611 1.00 92.81 205 TYR A CA 1
ATOM 1725 C C . TYR A 1 205 ? -0.423 4.052 0.248 1.00 92.81 205 TYR A C 1
ATOM 1727 O O . TYR A 1 205 ? -0.557 4.407 -0.931 1.00 92.81 205 TYR A O 1
ATOM 1735 N N . HIS A 1 206 ? -0.470 4.900 1.271 1.00 92.31 206 HIS A N 1
ATOM 1736 C CA . HIS A 1 206 ? -0.610 6.333 1.103 1.00 92.31 206 HIS A CA 1
ATOM 1737 C C . HIS A 1 206 ? 0.509 6.891 0.213 1.00 92.31 206 HIS A C 1
ATOM 1739 O O . HIS A 1 206 ? 1.693 6.576 0.373 1.00 92.31 206 HIS A O 1
ATOM 1745 N N . LYS A 1 207 ? 0.129 7.754 -0.733 1.00 91.75 207 LYS A N 1
ATOM 1746 C CA . LYS A 1 207 ? 1.052 8.493 -1.594 1.00 91.75 207 LYS A CA 1
ATOM 1747 C C . LYS A 1 207 ? 0.888 9.982 -1.341 1.00 91.75 207 LYS A C 1
ATOM 1749 O O . LYS A 1 207 ? -0.161 10.557 -1.622 1.00 91.75 207 LYS A O 1
ATOM 1754 N N . ALA A 1 208 ? 1.947 10.607 -0.838 1.00 87.00 208 ALA A N 1
ATOM 1755 C CA . ALA A 1 208 ? 1.992 12.052 -0.677 1.00 87.00 208 ALA A CA 1
ATOM 1756 C C . ALA A 1 208 ? 2.083 12.716 -2.060 1.00 87.00 208 ALA A C 1
ATOM 1758 O O . ALA A 1 208 ? 3.148 12.718 -2.674 1.00 87.00 208 ALA A O 1
ATOM 1759 N N . ILE A 1 209 ? 0.957 13.243 -2.544 1.00 87.25 209 ILE A N 1
ATOM 1760 C CA . ILE A 1 209 ? 0.863 13.977 -3.817 1.00 87.25 209 ILE A CA 1
ATOM 1761 C C . ILE A 1 209 ? 0.893 15.492 -3.578 1.00 87.25 209 ILE A C 1
ATOM 1763 O O . ILE A 1 209 ? 1.537 16.214 -4.324 1.00 87.25 209 ILE A O 1
ATOM 1767 N N . ILE A 1 210 ? 0.236 15.978 -2.522 1.00 84.56 210 ILE A N 1
ATOM 1768 C CA . ILE A 1 210 ? 0.136 17.418 -2.239 1.00 84.56 210 ILE A CA 1
ATOM 1769 C C . ILE A 1 210 ? 1.527 18.007 -1.973 1.00 84.56 210 ILE A C 1
ATOM 1771 O O . ILE A 1 210 ? 2.288 17.481 -1.156 1.00 84.56 210 ILE A O 1
ATOM 1775 N N . GLY A 1 211 ? 1.844 19.111 -2.649 1.00 83.25 211 GLY A N 1
ATOM 1776 C CA . GLY A 1 211 ? 3.141 19.779 -2.584 1.00 83.25 211 GLY A CA 1
ATOM 1777 C C . GLY A 1 211 ? 4.264 19.001 -3.273 1.00 83.25 211 GLY A C 1
ATOM 1778 O O . GLY A 1 211 ? 5.432 19.362 -3.128 1.00 83.25 211 GLY A O 1
ATOM 1779 N N . ARG A 1 212 ? 3.944 17.925 -4.006 1.00 87.00 212 ARG A N 1
ATOM 1780 C CA . ARG A 1 212 ? 4.913 17.092 -4.722 1.00 87.00 212 ARG A CA 1
ATOM 1781 C C . ARG A 1 212 ? 4.522 16.939 -6.186 1.00 87.00 212 ARG A C 1
ATOM 1783 O O . ARG A 1 212 ? 3.365 16.778 -6.542 1.00 87.00 212 ARG A O 1
ATOM 1790 N N . LYS A 1 213 ? 5.539 16.917 -7.044 1.00 89.94 213 LYS A N 1
ATOM 1791 C CA . LYS A 1 213 ? 5.390 16.667 -8.489 1.00 89.94 213 LYS A CA 1
ATOM 1792 C C . LYS A 1 213 ? 5.629 15.207 -8.863 1.00 89.94 213 LYS A C 1
ATOM 1794 O O . LYS A 1 213 ? 5.848 14.883 -10.025 1.00 89.94 213 LYS A O 1
ATOM 1799 N N . PHE A 1 214 ? 5.638 14.321 -7.871 1.00 94.31 214 PHE A N 1
ATOM 1800 C CA . PHE A 1 214 ? 5.801 12.892 -8.070 1.00 94.31 214 PHE A CA 1
ATOM 1801 C C . PHE A 1 214 ? 5.264 12.100 -6.877 1.00 94.31 214 PHE A C 1
ATOM 1803 O O . PHE A 1 214 ? 5.190 12.614 -5.759 1.00 94.31 214 PHE A O 1
ATOM 1810 N N . PHE A 1 215 ? 4.993 10.818 -7.098 1.00 94.88 215 PHE A N 1
ATOM 1811 C CA . PHE A 1 215 ? 4.897 9.820 -6.037 1.00 94.88 215 PHE A CA 1
ATOM 1812 C C . PHE A 1 215 ? 5.779 8.611 -6.358 1.00 94.88 215 PHE A C 1
ATOM 1814 O O . PHE A 1 215 ? 6.290 8.468 -7.469 1.00 94.88 215 PHE A O 1
ATOM 1821 N N . VAL A 1 216 ? 5.987 7.752 -5.360 1.00 93.81 216 VAL A N 1
ATOM 1822 C CA . VAL A 1 216 ? 6.902 6.610 -5.455 1.00 93.81 216 VAL A CA 1
ATOM 1823 C C . VAL A 1 216 ? 6.170 5.296 -5.191 1.00 93.81 216 VAL A C 1
ATOM 1825 O O . VAL A 1 216 ? 5.371 5.190 -4.254 1.00 93.81 216 VAL A O 1
ATOM 1828 N N . ILE A 1 217 ? 6.474 4.279 -5.991 1.00 93.31 217 ILE A N 1
ATOM 1829 C CA . ILE A 1 217 ? 6.057 2.890 -5.807 1.00 93.31 217 ILE A CA 1
ATOM 1830 C C . ILE A 1 217 ? 7.324 2.057 -5.588 1.00 93.31 217 ILE A C 1
ATOM 1832 O O . ILE A 1 217 ? 8.206 2.019 -6.441 1.00 93.31 217 ILE A O 1
ATOM 1836 N N . GLY A 1 218 ? 7.438 1.411 -4.427 1.00 88.94 218 GLY A N 1
ATOM 1837 C CA . GLY A 1 218 ? 8.544 0.492 -4.162 1.00 88.94 218 GLY A CA 1
ATOM 1838 C C . GLY A 1 218 ? 8.372 -0.824 -4.921 1.00 88.94 218 GLY A C 1
ATOM 1839 O O . GLY A 1 218 ? 7.252 -1.329 -5.031 1.00 88.94 218 GLY A O 1
ATOM 1840 N N . LEU A 1 219 ? 9.481 -1.399 -5.392 1.00 84.69 219 LEU A N 1
ATOM 1841 C CA . LEU A 1 219 ? 9.502 -2.713 -6.053 1.00 84.69 219 LEU A CA 1
ATOM 1842 C C . LEU A 1 219 ? 9.773 -3.882 -5.091 1.00 84.69 219 LEU A C 1
ATOM 1844 O O . LEU A 1 219 ? 9.924 -5.018 -5.522 1.00 84.69 219 LEU A O 1
ATOM 1848 N N . GLY A 1 220 ? 9.828 -3.618 -3.781 1.00 75.12 220 GLY A N 1
ATOM 1849 C CA . GLY A 1 220 ? 10.152 -4.636 -2.774 1.00 75.12 220 GLY A CA 1
ATOM 1850 C C . GLY A 1 220 ? 11.648 -4.953 -2.665 1.00 75.12 220 GLY A C 1
ATOM 1851 O O . GLY A 1 220 ? 12.013 -5.886 -1.957 1.00 75.12 220 GLY A O 1
ATOM 1852 N N . ILE A 1 221 ? 12.493 -4.163 -3.333 1.00 75.81 221 ILE A N 1
ATOM 1853 C CA . ILE A 1 221 ? 13.954 -4.230 -3.279 1.00 75.81 221 ILE A CA 1
ATOM 1854 C C . ILE A 1 221 ? 14.469 -2.900 -2.737 1.00 75.81 221 ILE A C 1
ATOM 1856 O O . ILE A 1 221 ? 14.022 -1.833 -3.165 1.00 75.81 221 ILE A O 1
ATOM 1860 N N . ASP A 1 222 ? 15.386 -2.970 -1.774 1.00 71.69 222 ASP A N 1
ATOM 1861 C CA . ASP A 1 222 ? 15.885 -1.794 -1.066 1.00 71.69 222 ASP A CA 1
ATOM 1862 C C . ASP A 1 222 ? 16.454 -0.748 -2.027 1.00 71.69 222 ASP A C 1
ATOM 1864 O O . ASP A 1 222 ? 17.292 -1.040 -2.882 1.00 71.69 222 ASP A O 1
ATOM 1868 N N . SER A 1 223 ? 15.996 0.494 -1.865 1.00 74.25 223 SER A N 1
ATOM 1869 C CA . SER A 1 223 ? 16.416 1.664 -2.651 1.00 74.25 223 SER A CA 1
ATOM 1870 C C . SER A 1 223 ? 16.149 1.589 -4.164 1.00 74.25 223 SER A C 1
ATOM 1872 O O . SER A 1 223 ? 16.574 2.491 -4.888 1.00 74.25 223 SER A O 1
ATOM 1874 N N . LEU A 1 224 ? 15.410 0.578 -4.637 1.00 85.38 224 LEU A N 1
ATOM 1875 C CA . LEU A 1 224 ? 14.955 0.465 -6.020 1.00 85.38 224 LEU A CA 1
ATOM 1876 C C . LEU A 1 224 ? 13.468 0.814 -6.107 1.00 85.38 224 LEU A C 1
ATOM 1878 O O . LEU A 1 224 ? 12.597 0.138 -5.545 1.00 85.38 224 LEU A O 1
ATOM 1882 N N . VAL A 1 225 ? 13.175 1.912 -6.798 1.00 91.38 225 VAL A N 1
ATOM 1883 C CA . VAL A 1 225 ? 11.840 2.505 -6.789 1.00 91.38 225 VAL A CA 1
ATOM 1884 C C . VAL A 1 225 ? 11.395 2.950 -8.172 1.00 91.38 225 VAL A C 1
ATOM 1886 O O . VAL A 1 225 ? 12.199 3.420 -8.976 1.00 91.38 225 VAL A O 1
ATOM 1889 N N . LEU A 1 226 ? 10.087 2.868 -8.404 1.00 94.56 226 LEU A N 1
ATOM 1890 C CA . LEU A 1 226 ? 9.423 3.546 -9.506 1.00 94.56 226 LEU A CA 1
ATOM 1891 C C . LEU A 1 226 ? 8.947 4.914 -9.038 1.00 94.56 226 LEU A C 1
ATOM 1893 O O . LEU A 1 226 ? 8.151 5.026 -8.103 1.00 94.56 226 LEU A O 1
ATOM 1897 N N . LYS A 1 227 ? 9.406 5.963 -9.704 1.00 95.44 227 LYS A N 1
ATOM 1898 C CA . LYS A 1 227 ? 8.942 7.329 -9.499 1.00 95.44 227 LYS A CA 1
ATOM 1899 C C . LYS A 1 227 ? 8.003 7.708 -10.634 1.00 95.44 227 LYS A C 1
ATOM 1901 O O . LYS A 1 227 ? 8.420 7.767 -11.783 1.00 95.44 227 LYS A O 1
ATOM 1906 N N . VAL A 1 228 ? 6.754 8.009 -10.301 1.00 96.50 228 VAL A N 1
ATOM 1907 C CA . VAL A 1 228 ? 5.771 8.551 -11.245 1.00 96.50 228 VAL A CA 1
ATOM 1908 C C . VAL A 1 228 ? 5.782 10.065 -11.101 1.00 96.50 228 VAL A C 1
ATOM 1910 O O . VAL A 1 228 ? 5.505 10.570 -10.014 1.00 96.50 228 VAL A O 1
ATOM 1913 N N . THR A 1 229 ? 6.137 10.784 -12.162 1.00 94.81 229 THR A N 1
ATOM 1914 C CA . THR A 1 229 ? 6.356 12.237 -12.154 1.00 94.81 229 THR A CA 1
ATOM 1915 C C . THR A 1 229 ? 5.342 12.956 -13.036 1.00 94.81 229 THR A C 1
ATOM 1917 O O . THR A 1 229 ? 5.075 12.516 -14.152 1.00 94.81 229 THR A O 1
ATOM 1920 N N . SER A 1 230 ? 4.789 14.073 -12.558 1.00 89.94 230 SER A N 1
ATOM 1921 C CA . SER A 1 230 ? 3.913 14.955 -13.342 1.00 89.94 230 SER A CA 1
ATOM 1922 C C . SER A 1 230 ? 4.636 16.142 -13.965 1.00 89.94 230 SER A C 1
ATOM 1924 O O . SER A 1 230 ? 4.036 16.842 -14.776 1.00 89.94 230 SER A O 1
ATOM 1926 N N . VAL A 1 231 ? 5.908 16.359 -13.620 1.00 85.38 231 VAL A N 1
ATOM 1927 C CA . VAL A 1 231 ? 6.829 17.273 -14.309 1.00 85.38 231 VAL A CA 1
ATOM 1928 C C . VAL A 1 231 ? 8.261 16.840 -14.002 1.00 85.38 231 VAL A C 1
ATOM 1930 O O . VAL A 1 231 ? 8.711 16.918 -12.858 1.00 85.38 231 VAL A O 1
ATOM 1933 N N . ASP A 1 232 ? 8.999 16.400 -15.018 1.00 84.12 232 ASP A N 1
ATOM 1934 C CA . ASP A 1 232 ? 10.461 16.321 -14.967 1.00 84.12 232 ASP A CA 1
ATOM 1935 C C . ASP A 1 232 ? 11.115 17.690 -15.267 1.00 84.12 232 ASP A C 1
ATOM 1937 O O . ASP A 1 232 ? 10.435 18.681 -15.541 1.00 84.12 232 ASP A O 1
ATOM 1941 N N . LYS A 1 233 ? 12.455 17.764 -15.253 1.00 78.62 233 LYS A N 1
ATOM 1942 C CA . LYS A 1 233 ? 13.197 19.004 -15.571 1.00 78.62 233 LYS A CA 1
ATOM 1943 C C . LYS A 1 233 ? 12.877 19.576 -16.967 1.00 78.62 233 LYS A C 1
ATOM 1945 O O . LYS A 1 233 ? 13.161 20.742 -17.212 1.00 78.62 233 LYS A O 1
ATOM 1950 N N . LYS A 1 234 ? 12.309 18.770 -17.871 1.00 84.31 234 LYS A N 1
ATOM 1951 C CA . LYS A 1 234 ? 11.939 19.125 -19.248 1.00 84.31 234 LYS A CA 1
ATOM 1952 C C . LYS A 1 234 ? 10.424 19.313 -19.421 1.00 84.31 234 LYS A C 1
ATOM 1954 O O . LYS A 1 234 ? 9.958 19.425 -20.549 1.00 84.31 234 LYS A O 1
ATOM 1959 N N . GLY A 1 235 ? 9.640 19.337 -18.339 1.00 84.81 235 GLY A N 1
ATOM 1960 C CA . GLY A 1 235 ? 8.189 19.522 -18.424 1.00 84.81 235 GLY A CA 1
ATOM 1961 C C . GLY A 1 235 ? 7.410 18.281 -18.872 1.00 84.81 235 GLY A C 1
ATOM 1962 O O . GLY A 1 235 ? 6.271 18.416 -19.316 1.00 84.81 235 GLY A O 1
ATOM 1963 N N . ARG A 1 236 ? 7.998 17.083 -18.783 1.00 91.44 236 ARG A N 1
ATOM 1964 C CA . ARG A 1 236 ? 7.388 15.812 -19.205 1.00 91.44 236 ARG A CA 1
ATOM 1965 C C . ARG A 1 236 ? 6.772 15.058 -18.031 1.00 91.44 236 ARG A C 1
ATOM 1967 O O . ARG A 1 236 ? 7.199 15.206 -16.886 1.00 91.44 236 ARG A O 1
ATOM 1974 N N . ILE A 1 237 ? 5.790 14.222 -18.339 1.00 94.81 237 ILE A N 1
ATOM 1975 C CA . ILE A 1 237 ? 5.090 13.338 -17.403 1.00 94.81 237 ILE A CA 1
ATOM 1976 C C . ILE A 1 237 ? 5.521 11.912 -17.708 1.00 94.81 237 ILE A C 1
ATOM 1978 O O . ILE A 1 237 ? 5.633 11.547 -18.876 1.00 94.81 237 ILE A O 1
ATOM 1982 N N . GLY A 1 238 ? 5.772 11.098 -16.692 1.00 96.25 238 GLY A N 1
ATOM 1983 C CA . GLY A 1 238 ? 6.279 9.760 -16.949 1.00 96.25 238 GLY A CA 1
ATOM 1984 C C . GLY A 1 238 ? 6.522 8.919 -15.714 1.00 96.25 238 GLY A C 1
ATOM 1985 O O . GLY A 1 238 ? 6.142 9.278 -14.597 1.00 96.25 238 GLY A O 1
ATOM 1986 N N . VAL A 1 239 ? 7.194 7.799 -15.943 1.00 97.06 239 VAL A N 1
ATOM 1987 C CA . VAL A 1 239 ? 7.661 6.880 -14.908 1.00 97.06 239 VAL A CA 1
ATOM 1988 C C . VAL A 1 239 ? 9.154 6.638 -15.074 1.00 97.06 239 VAL A C 1
ATOM 1990 O O . VAL A 1 239 ? 9.649 6.513 -16.190 1.00 97.06 239 VAL A O 1
ATOM 1993 N N . GLU A 1 240 ? 9.871 6.594 -13.957 1.00 96.06 240 GLU A N 1
ATOM 1994 C CA . GLU A 1 240 ? 11.314 6.372 -13.899 1.00 96.06 240 GLU A CA 1
ATOM 1995 C C . GLU A 1 240 ? 11.606 5.238 -12.912 1.00 96.06 240 GLU A C 1
ATOM 1997 O O . GLU A 1 240 ? 11.198 5.312 -11.751 1.00 96.06 240 GLU A O 1
ATOM 2002 N N . LEU A 1 241 ? 12.335 4.213 -13.345 1.00 96.12 241 LEU A N 1
ATOM 2003 C CA . LEU A 1 241 ? 13.023 3.284 -12.457 1.00 96.12 241 LEU A CA 1
ATOM 2004 C C . LEU A 1 241 ? 14.350 3.920 -12.040 1.00 96.12 241 LEU A C 1
ATOM 2006 O O . LEU A 1 241 ? 15.177 4.234 -12.897 1.00 96.12 241 LEU A O 1
ATOM 2010 N N . ILE A 1 242 ? 14.534 4.137 -10.738 1.00 94.06 242 ILE A N 1
ATOM 2011 C CA . ILE A 1 242 ? 15.701 4.839 -10.185 1.00 94.06 242 ILE A CA 1
ATOM 2012 C C . ILE A 1 242 ? 16.574 3.859 -9.405 1.00 94.06 242 ILE A C 1
ATOM 2014 O O . ILE A 1 242 ? 16.108 3.243 -8.443 1.00 94.06 242 ILE A O 1
ATOM 2018 N N . PHE A 1 243 ? 17.851 3.776 -9.781 1.00 91.81 243 PHE A N 1
ATOM 2019 C CA . PHE A 1 243 ? 18.841 2.893 -9.170 1.00 91.81 243 PHE A CA 1
ATOM 2020 C C . PHE A 1 243 ? 19.688 3.663 -8.152 1.00 91.81 243 PHE A C 1
ATOM 2022 O O . PHE A 1 243 ? 20.747 4.197 -8.470 1.00 91.81 243 PHE A O 1
ATOM 2029 N N . ASN A 1 244 ? 19.222 3.730 -6.902 1.00 85.38 244 ASN A N 1
ATOM 2030 C CA . ASN A 1 244 ? 19.950 4.425 -5.838 1.00 85.38 244 ASN A CA 1
ATOM 2031 C C . ASN A 1 244 ? 20.835 3.474 -5.023 1.00 85.38 244 ASN A C 1
ATOM 2033 O O . ASN A 1 244 ? 20.375 2.430 -4.558 1.00 85.38 244 ASN A O 1
ATOM 2037 N N . GLY A 1 245 ? 22.075 3.895 -4.763 1.00 86.25 245 GLY A N 1
ATOM 2038 C CA . GLY A 1 245 ? 23.034 3.181 -3.917 1.00 86.25 245 GLY A CA 1
ATOM 2039 C C . GLY A 1 245 ? 23.819 2.088 -4.646 1.00 86.25 245 GLY A C 1
ATOM 2040 O O . GLY A 1 245 ? 23.406 1.574 -5.683 1.00 86.25 245 GLY A O 1
ATOM 2041 N N . THR A 1 246 ? 24.962 1.702 -4.076 1.00 85.56 246 THR A N 1
ATOM 2042 C CA . THR A 1 246 ? 25.976 0.855 -4.732 1.00 85.56 246 THR A CA 1
ATOM 2043 C C . THR A 1 246 ? 25.435 -0.480 -5.245 1.00 85.56 246 THR A C 1
ATOM 2045 O O . THR A 1 246 ? 25.810 -0.919 -6.326 1.00 85.56 246 THR A O 1
ATOM 2048 N N . LYS A 1 247 ? 24.531 -1.130 -4.498 1.00 86.31 247 LYS A N 1
ATOM 2049 C CA . LYS A 1 247 ? 23.927 -2.407 -4.916 1.00 86.31 247 LYS A CA 1
ATOM 2050 C C . LYS A 1 247 ? 23.084 -2.253 -6.186 1.00 86.31 247 LYS A C 1
ATOM 2052 O O . LYS A 1 247 ? 23.175 -3.090 -7.077 1.00 86.31 247 LYS A O 1
ATOM 2057 N N . ASN A 1 248 ? 22.296 -1.185 -6.274 1.00 88.06 248 ASN A N 1
ATOM 2058 C CA . ASN A 1 248 ? 21.417 -0.955 -7.415 1.00 88.06 248 ASN A CA 1
ATOM 2059 C C . ASN A 1 248 ? 22.187 -0.425 -8.630 1.00 88.06 248 ASN A C 1
ATOM 2061 O O . ASN A 1 248 ? 21.787 -0.702 -9.752 1.00 88.06 248 ASN A O 1
ATOM 2065 N N . LEU A 1 249 ? 23.323 0.249 -8.430 1.00 90.69 249 LEU A N 1
ATOM 2066 C CA . LEU A 1 249 ? 24.221 0.602 -9.535 1.00 90.69 249 LEU A CA 1
ATOM 2067 C C . LEU A 1 249 ? 24.807 -0.644 -10.213 1.00 90.69 249 LEU A C 1
ATOM 2069 O O . LEU A 1 249 ? 24.750 -0.750 -11.428 1.00 90.69 249 LEU A O 1
ATOM 2073 N N . LYS A 1 250 ? 25.236 -1.651 -9.440 1.00 91.25 250 LYS A N 1
ATOM 2074 C CA . LYS A 1 250 ? 25.676 -2.938 -10.015 1.00 91.25 250 LYS A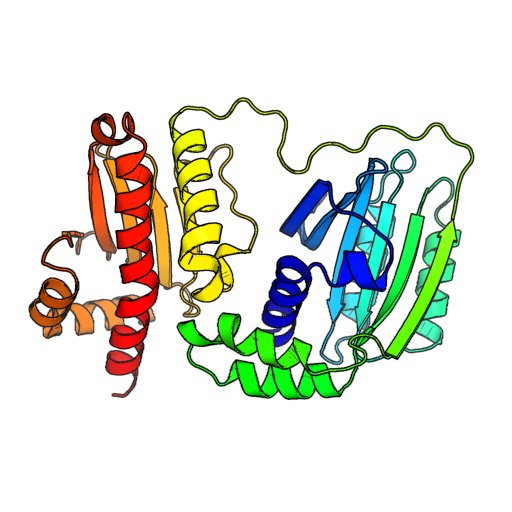 CA 1
ATOM 2075 C C . LYS A 1 250 ? 24.571 -3.646 -10.800 1.00 91.25 250 LYS A C 1
ATOM 2077 O O . LYS A 1 250 ? 24.834 -4.303 -11.799 1.00 91.25 250 LYS A O 1
ATOM 2082 N N . LEU A 1 251 ? 23.330 -3.537 -10.332 1.00 92.25 251 LEU A N 1
ATOM 2083 C CA . LEU A 1 251 ? 22.174 -4.064 -11.053 1.00 92.25 251 LEU A CA 1
ATOM 2084 C C . LEU A 1 251 ? 21.944 -3.307 -12.371 1.00 92.25 251 LEU A C 1
ATOM 2086 O O . LEU A 1 251 ? 21.640 -3.938 -13.378 1.00 92.25 251 LEU A O 1
ATOM 2090 N N . LEU A 1 252 ? 22.129 -1.983 -12.381 1.00 94.38 252 LEU A N 1
ATOM 2091 C CA . LEU A 1 252 ? 22.082 -1.185 -13.605 1.00 94.38 252 LEU A CA 1
ATOM 2092 C C . LEU A 1 252 ? 23.178 -1.612 -14.594 1.00 94.38 252 LEU A C 1
ATOM 2094 O O . LEU A 1 252 ? 22.880 -1.771 -15.773 1.00 94.38 252 LEU A O 1
ATOM 2098 N N . ASP A 1 253 ? 24.399 -1.881 -14.122 1.00 93.69 253 ASP A N 1
ATOM 2099 C CA . ASP A 1 253 ? 25.484 -2.398 -14.970 1.00 93.69 253 ASP A CA 1
ATOM 2100 C C . ASP A 1 253 ? 25.092 -3.727 -15.635 1.00 93.69 253 ASP A C 1
ATOM 2102 O O . ASP A 1 253 ? 25.276 -3.899 -16.840 1.00 93.69 253 ASP A O 1
ATOM 2106 N N . LYS A 1 254 ? 24.463 -4.644 -14.883 1.00 94.31 254 LYS A N 1
ATOM 2107 C CA . LYS A 1 254 ? 23.914 -5.890 -15.446 1.00 94.31 254 LYS A CA 1
ATOM 2108 C C . LYS A 1 254 ? 22.820 -5.619 -16.480 1.00 94.31 254 LYS A C 1
ATOM 2110 O O . LYS A 1 254 ? 22.809 -6.242 -17.537 1.00 94.31 254 LYS A O 1
ATOM 2115 N N . PHE A 1 255 ? 21.927 -4.667 -16.214 1.00 95.75 255 PHE A N 1
ATOM 2116 C CA . PHE A 1 255 ? 20.863 -4.291 -17.148 1.00 95.75 255 PHE A CA 1
ATOM 2117 C C . PHE A 1 255 ? 21.404 -3.710 -18.453 1.00 95.75 255 PHE A C 1
ATOM 2119 O O . PHE A 1 255 ? 20.833 -3.977 -19.505 1.00 95.75 255 PHE A O 1
ATOM 2126 N N . ILE A 1 256 ? 22.507 -2.959 -18.405 1.00 95.94 256 ILE A N 1
ATOM 2127 C CA . ILE A 1 256 ? 23.165 -2.418 -19.601 1.00 95.94 256 ILE A CA 1
ATOM 2128 C C . ILE A 1 256 ? 23.670 -3.550 -20.507 1.00 95.94 256 ILE A C 1
ATOM 2130 O O . ILE A 1 256 ? 23.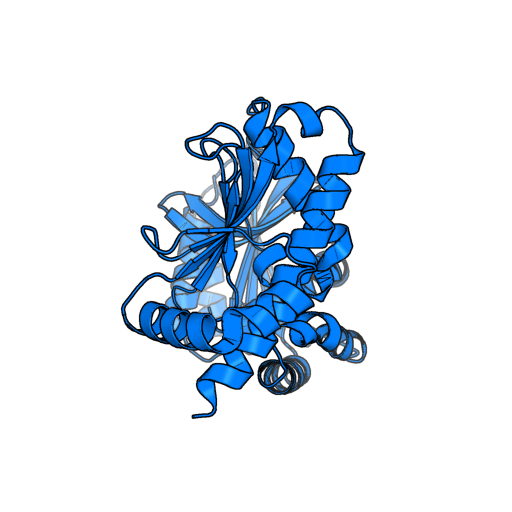548 -3.443 -21.725 1.00 95.94 256 ILE A O 1
ATOM 2134 N N . ILE A 1 257 ? 24.180 -4.649 -19.940 1.00 95.69 257 ILE A N 1
ATOM 2135 C CA . ILE A 1 257 ? 24.646 -5.816 -20.713 1.00 95.69 257 ILE A CA 1
ATOM 2136 C C . ILE A 1 257 ? 23.489 -6.463 -21.487 1.00 95.69 257 ILE A C 1
ATOM 2138 O O . ILE A 1 257 ? 23.663 -6.868 -22.633 1.00 95.69 257 ILE A O 1
ATOM 2142 N N . ILE A 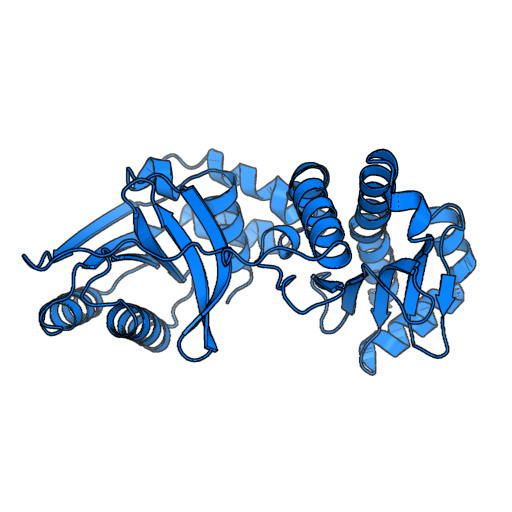1 258 ? 22.299 -6.530 -20.883 1.00 95.50 258 ILE A N 1
ATOM 2143 C CA . ILE A 1 258 ? 21.090 -7.109 -21.491 1.00 95.50 258 ILE A CA 1
ATOM 2144 C C . ILE A 1 258 ? 20.124 -6.045 -22.034 1.00 95.50 258 ILE A C 1
ATOM 2146 O O . ILE A 1 258 ? 18.920 -6.295 -22.132 1.00 95.50 258 ILE A O 1
ATOM 2150 N N . LYS A 1 259 ? 20.634 -4.856 -22.377 1.00 96.56 259 LYS A N 1
ATOM 2151 C CA . LYS A 1 259 ? 19.817 -3.696 -22.752 1.00 96.56 259 LYS A CA 1
ATOM 2152 C C . LYS A 1 259 ? 18.827 -4.008 -23.871 1.00 96.56 259 LYS A C 1
ATOM 2154 O O . LYS A 1 259 ? 17.648 -3.719 -23.705 1.00 96.56 259 LYS A O 1
ATOM 2159 N N . ASP A 1 260 ? 19.281 -4.639 -24.952 1.00 97.00 260 ASP A N 1
ATOM 2160 C CA . ASP A 1 260 ? 18.430 -4.923 -26.115 1.00 97.00 260 ASP A CA 1
ATOM 2161 C C . ASP A 1 260 ? 17.259 -5.847 -25.748 1.00 97.00 260 ASP A C 1
ATOM 2163 O O . ASP A 1 260 ? 16.122 -5.587 -26.128 1.00 97.00 260 ASP A O 1
ATOM 2167 N N . LYS A 1 261 ? 17.498 -6.855 -24.894 1.00 97.06 261 LYS A N 1
ATOM 2168 C CA . LYS A 1 261 ? 16.446 -7.741 -24.359 1.00 97.06 261 LYS A CA 1
ATOM 2169 C C . LYS A 1 261 ? 15.405 -6.955 -23.553 1.00 97.06 261 LYS A C 1
ATOM 2171 O O . LYS A 1 261 ? 14.211 -7.252 -23.622 1.00 97.06 261 LYS A O 1
ATOM 2176 N N . ILE A 1 262 ? 15.851 -5.986 -22.752 1.00 97.19 262 ILE A N 1
ATOM 2177 C CA . ILE A 1 262 ? 14.961 -5.133 -21.957 1.00 97.19 262 ILE A CA 1
ATOM 2178 C C . ILE A 1 262 ? 14.183 -4.188 -22.882 1.00 97.19 262 ILE A C 1
ATOM 2180 O O . ILE A 1 262 ? 12.964 -4.102 -22.762 1.00 97.19 262 ILE A O 1
ATOM 2184 N N . ASP A 1 263 ? 14.845 -3.518 -23.822 1.00 97.25 263 ASP A N 1
ATOM 2185 C CA . ASP A 1 263 ? 14.194 -2.603 -24.762 1.00 97.25 263 ASP A CA 1
ATOM 2186 C C . ASP A 1 263 ? 13.151 -3.332 -25.622 1.00 97.25 263 ASP A C 1
ATOM 2188 O O . ASP A 1 263 ? 12.013 -2.862 -25.703 1.00 97.25 263 ASP A O 1
ATOM 2192 N N . ASP A 1 264 ? 13.465 -4.521 -26.146 1.00 97.12 264 ASP A N 1
ATOM 2193 C CA . ASP A 1 264 ? 12.516 -5.399 -26.846 1.00 97.12 264 ASP A CA 1
ATOM 2194 C C . ASP A 1 264 ? 11.279 -5.690 -25.988 1.00 97.12 264 ASP A C 1
ATOM 2196 O O . ASP A 1 264 ? 10.140 -5.508 -26.425 1.00 97.12 264 ASP A O 1
ATOM 2200 N N . ALA A 1 265 ? 11.483 -6.088 -24.727 1.00 96.81 265 ALA A N 1
ATOM 2201 C CA . ALA A 1 265 ? 10.386 -6.399 -23.816 1.00 96.81 265 ALA A CA 1
ATOM 2202 C C . ALA A 1 265 ? 9.479 -5.189 -23.549 1.00 96.81 265 ALA A C 1
ATOM 2204 O O . ALA A 1 265 ? 8.300 -5.363 -23.238 1.00 96.81 265 ALA A O 1
ATOM 2205 N N . PHE A 1 266 ? 9.990 -3.968 -23.677 1.00 96.94 266 PHE A N 1
ATOM 2206 C CA . PHE A 1 266 ? 9.233 -2.731 -23.509 1.00 96.94 266 PHE A CA 1
ATOM 2207 C C . PHE A 1 266 ? 8.864 -2.059 -24.841 1.00 96.94 266 PHE A C 1
ATOM 2209 O O . PHE A 1 266 ? 8.400 -0.922 -24.834 1.00 96.94 266 PHE A O 1
ATOM 2216 N N . ASN A 1 267 ? 9.004 -2.743 -25.981 1.00 95.56 267 ASN A N 1
ATOM 2217 C CA . ASN A 1 267 ? 8.744 -2.186 -27.314 1.00 95.56 267 ASN A CA 1
ATOM 2218 C C . ASN A 1 267 ? 9.506 -0.871 -27.572 1.00 95.56 267 ASN A C 1
ATOM 2220 O O . ASN A 1 267 ? 8.957 0.065 -28.156 1.00 95.56 267 ASN A O 1
ATOM 2224 N N . TYR A 1 268 ? 10.748 -0.782 -27.093 1.00 94.50 268 TYR A N 1
ATOM 2225 C CA . TYR A 1 268 ? 11.659 0.348 -27.294 1.00 94.50 268 TYR A CA 1
ATOM 2226 C C . TYR A 1 268 ? 11.149 1.706 -26.776 1.00 94.50 268 TYR A C 1
ATOM 2228 O O . TYR A 1 268 ? 11.644 2.755 -27.184 1.00 94.50 268 TYR A O 1
ATOM 2236 N N . ILE A 1 269 ? 10.180 1.726 -25.851 1.00 95.31 269 ILE A N 1
ATOM 2237 C CA . ILE A 1 269 ? 9.676 2.984 -25.260 1.00 95.31 269 ILE A CA 1
ATOM 2238 C C . ILE A 1 269 ? 10.629 3.581 -24.210 1.00 95.31 269 ILE A C 1
ATOM 2240 O O . ILE A 1 269 ? 10.430 4.712 -23.758 1.00 95.31 269 ILE A O 1
ATOM 2244 N N . LEU A 1 270 ? 11.638 2.817 -23.785 1.00 97.38 270 LEU A N 1
ATOM 2245 C CA . LEU A 1 270 ? 12.520 3.175 -22.683 1.00 97.38 270 LEU A CA 1
ATOM 2246 C C . LEU A 1 270 ? 13.554 4.225 -23.096 1.00 97.38 270 LEU A C 1
ATOM 2248 O O . LEU A 1 270 ? 14.180 4.176 -24.150 1.00 97.38 270 LEU A O 1
ATOM 2252 N N . SER A 1 271 ? 13.785 5.168 -22.194 1.00 95.75 271 SER A N 1
ATOM 2253 C CA . SER A 1 271 ? 14.872 6.136 -22.239 1.00 95.75 271 SER A CA 1
ATOM 2254 C C . SER A 1 271 ? 15.872 5.815 -21.133 1.00 95.75 271 SER A C 1
ATOM 2256 O O . SER A 1 271 ? 15.543 5.898 -19.947 1.00 95.75 271 SER A O 1
ATOM 2258 N N . TRP A 1 272 ? 17.099 5.484 -21.522 1.00 96.88 272 TRP A N 1
ATOM 2259 C CA . TRP A 1 272 ? 18.202 5.196 -20.607 1.00 96.88 272 TRP A CA 1
ATOM 2260 C C . TRP A 1 272 ? 18.966 6.487 -20.299 1.00 96.88 272 TRP A C 1
ATOM 2262 O O . TRP A 1 272 ? 19.655 7.027 -21.162 1.00 96.88 272 TRP A O 1
ATOM 2272 N N . ASP A 1 273 ? 18.838 6.995 -19.075 1.00 94.06 273 ASP A N 1
ATOM 2273 C CA . ASP A 1 273 ? 19.558 8.172 -18.580 1.00 94.06 273 ASP A CA 1
ATOM 2274 C C . ASP A 1 273 ? 20.612 7.695 -17.574 1.00 94.06 273 ASP A C 1
ATOM 2276 O O . ASP A 1 273 ? 20.406 7.682 -16.356 1.00 94.06 273 ASP A O 1
ATOM 2280 N N . LEU A 1 274 ? 21.725 7.214 -18.133 1.00 94.12 274 LEU A N 1
ATOM 2281 C CA . LEU A 1 274 ? 22.825 6.603 -17.386 1.00 94.12 274 LEU A CA 1
ATOM 2282 C C . LEU A 1 274 ? 23.579 7.622 -16.521 1.00 94.12 274 LEU A C 1
ATOM 2284 O O . LEU A 1 274 ? 24.070 7.262 -15.460 1.00 94.12 274 LEU A O 1
ATOM 2288 N N . GLU A 1 275 ? 23.603 8.899 -16.917 1.00 92.06 275 GLU A N 1
ATOM 2289 C CA . GLU A 1 275 ? 24.188 9.984 -16.114 1.00 92.06 275 GLU A CA 1
ATOM 2290 C C . GLU A 1 275 ? 23.480 10.123 -14.757 1.00 92.06 275 GLU A C 1
ATOM 2292 O O . GLU A 1 275 ? 24.110 10.381 -13.732 1.00 92.06 275 GLU A O 1
ATOM 2297 N N . HIS A 1 276 ? 22.164 9.895 -14.737 1.00 91.94 276 HIS A N 1
ATOM 2298 C CA . HIS A 1 276 ? 21.338 9.975 -13.533 1.00 91.94 276 HIS A CA 1
ATOM 2299 C C . HIS A 1 276 ? 20.895 8.603 -13.002 1.00 91.94 276 HIS A C 1
ATOM 2301 O O . HIS A 1 276 ? 19.989 8.548 -12.166 1.00 91.94 276 HIS A O 1
ATOM 2307 N N . ASN A 1 277 ? 21.514 7.509 -13.463 1.00 93.81 277 ASN A N 1
ATOM 2308 C CA . ASN A 1 277 ? 21.241 6.133 -13.032 1.00 93.81 277 ASN A CA 1
ATOM 2309 C C . ASN A 1 277 ? 19.748 5.759 -13.068 1.00 93.81 277 ASN A C 1
ATOM 2311 O O . ASN A 1 277 ? 19.192 5.249 -12.086 1.00 93.81 277 ASN A O 1
ATOM 2315 N N . LYS A 1 278 ? 19.068 6.055 -14.182 1.00 94.88 278 LYS A N 1
ATOM 2316 C CA . LYS A 1 278 ? 17.631 5.787 -14.317 1.00 94.88 278 LYS A CA 1
ATOM 2317 C C . LYS A 1 278 ? 17.225 5.309 -15.708 1.00 94.88 278 LYS A C 1
ATOM 2319 O O . LYS A 1 278 ? 17.840 5.648 -16.717 1.00 94.88 278 LYS A O 1
ATOM 2324 N N . ILE A 1 279 ? 16.121 4.569 -15.740 1.00 96.94 279 ILE A N 1
ATOM 2325 C CA . ILE A 1 279 ? 15.452 4.112 -16.963 1.00 96.94 279 ILE A CA 1
ATOM 2326 C C . ILE A 1 279 ? 14.013 4.616 -16.908 1.00 96.94 279 ILE A C 1
ATOM 2328 O O . ILE A 1 279 ? 13.291 4.317 -15.956 1.00 96.94 279 ILE A O 1
ATOM 2332 N N . GLY A 1 280 ? 13.574 5.396 -17.892 1.00 96.75 280 GLY A N 1
ATOM 2333 C CA . GLY A 1 280 ? 12.278 6.072 -17.830 1.00 96.75 280 GLY A CA 1
ATOM 2334 C C . GLY A 1 280 ? 11.499 6.069 -19.135 1.00 96.75 280 GLY A C 1
ATOM 2335 O O . GLY A 1 280 ? 12.066 5.918 -20.205 1.00 96.75 280 GLY A O 1
ATOM 2336 N N . THR A 1 281 ? 10.191 6.267 -19.029 1.00 97.06 281 THR A N 1
ATOM 2337 C CA . THR A 1 281 ? 9.281 6.494 -20.157 1.00 97.06 281 THR A CA 1
ATOM 2338 C C . THR A 1 281 ? 8.600 7.834 -19.924 1.00 97.06 281 THR A C 1
ATOM 2340 O O . THR A 1 281 ? 8.092 8.080 -18.827 1.00 97.06 281 THR A O 1
ATOM 2343 N N . TYR A 1 282 ? 8.609 8.711 -20.930 1.00 95.50 282 TYR A N 1
ATOM 2344 C CA . TYR A 1 282 ? 8.154 10.094 -20.794 1.00 95.50 282 TYR A CA 1
ATOM 2345 C C . TYR A 1 282 ? 7.253 10.516 -21.945 1.00 95.50 282 TYR A C 1
ATOM 2347 O O . TYR A 1 282 ? 7.520 10.218 -23.104 1.00 95.50 282 TYR A O 1
ATOM 2355 N N . TYR A 1 283 ? 6.260 11.321 -21.601 1.00 94.19 283 TYR A N 1
ATOM 2356 C CA . TYR A 1 283 ? 5.286 11.907 -22.505 1.00 94.19 283 TYR A CA 1
ATOM 2357 C C . TYR A 1 283 ? 5.218 13.415 -22.276 1.00 94.19 283 TYR A C 1
ATOM 2359 O O . TYR A 1 283 ? 5.460 13.919 -21.171 1.00 94.19 283 TYR A O 1
ATOM 2367 N N . HIS A 1 284 ? 4.890 14.165 -23.317 1.00 91.00 284 HIS A N 1
ATOM 2368 C CA . HIS A 1 284 ? 4.768 15.606 -23.225 1.00 91.00 284 HIS A CA 1
ATOM 2369 C C . HIS A 1 284 ? 3.513 15.986 -22.425 1.00 91.00 284 HIS A C 1
ATOM 2371 O O . HIS A 1 284 ? 2.436 15.417 -22.603 1.00 91.00 284 HIS A O 1
ATOM 2377 N N . LYS A 1 285 ? 3.613 16.992 -21.545 1.00 87.31 285 LYS A N 1
ATOM 2378 C CA . LYS A 1 285 ? 2.501 17.402 -20.661 1.00 87.31 285 LYS A CA 1
ATOM 2379 C C . LYS A 1 285 ? 1.228 17.796 -21.420 1.00 87.31 285 LYS A C 1
ATOM 2381 O O . LYS A 1 285 ? 0.128 17.645 -20.892 1.00 87.31 285 LYS A O 1
ATOM 2386 N N . SER A 1 286 ? 1.366 18.280 -22.654 1.00 86.50 286 SER A N 1
ATOM 2387 C CA . SER A 1 286 ? 0.237 18.623 -23.529 1.00 86.50 286 SER A CA 1
ATOM 2388 C C . SER A 1 286 ? -0.630 17.424 -23.913 1.00 86.50 286 SER A C 1
ATOM 2390 O O . SER A 1 286 ? -1.804 17.617 -24.212 1.00 86.50 286 SER A O 1
ATOM 2392 N N . GLU A 1 287 ? -0.083 16.208 -23.892 1.00 88.31 287 GLU A N 1
ATOM 2393 C CA . GLU A 1 287 ? -0.804 14.984 -24.257 1.00 88.31 287 GLU A CA 1
ATOM 2394 C C . GLU A 1 287 ? -1.834 14.590 -23.178 1.00 88.31 287 GLU A C 1
ATOM 2396 O O . GLU A 1 287 ? -2.863 13.992 -23.482 1.00 88.31 287 GLU A O 1
ATOM 2401 N N . PHE A 1 288 ? -1.634 15.019 -21.926 1.00 87.62 288 PHE A N 1
ATOM 2402 C CA . PHE A 1 288 ? -2.505 14.708 -20.778 1.00 87.62 288 PHE A CA 1
ATOM 2403 C C . PHE A 1 288 ? -3.791 15.537 -20.714 1.00 87.62 288 PHE A C 1
ATOM 2405 O O . PHE A 1 288 ? -4.540 15.433 -19.747 1.00 87.62 288 PHE A O 1
ATOM 2412 N N . LYS A 1 289 ? -4.075 16.337 -21.747 1.00 77.44 289 LYS A N 1
ATOM 2413 C CA . LYS A 1 289 ? -5.389 16.972 -21.916 1.00 77.44 289 LYS A CA 1
ATOM 2414 C C . LYS A 1 289 ? -6.488 15.959 -22.267 1.00 77.44 289 LYS A C 1
ATOM 2416 O O . LYS A 1 289 ? -7.658 16.267 -22.083 1.00 77.44 289 LYS A O 1
ATOM 2421 N N . ASN A 1 290 ? -6.108 14.774 -22.753 1.00 71.56 290 ASN A N 1
ATOM 2422 C CA . ASN A 1 290 ? -7.015 13.677 -23.075 1.00 71.56 290 ASN A CA 1
ATOM 2423 C C . ASN A 1 290 ? -6.912 12.577 -22.007 1.00 71.56 290 ASN A C 1
ATOM 2425 O O . ASN A 1 290 ? -5.809 12.092 -21.737 1.00 71.56 290 ASN A O 1
ATOM 2429 N N . ASP A 1 291 ? -8.045 12.097 -21.483 1.00 69.94 291 ASP A N 1
ATOM 2430 C CA . ASP A 1 291 ? -8.083 11.016 -20.477 1.00 69.94 291 ASP A CA 1
ATOM 2431 C C . ASP A 1 291 ? -7.368 9.731 -20.942 1.00 69.94 291 ASP A C 1
ATOM 2433 O O . ASP A 1 291 ? -6.796 8.986 -20.142 1.00 69.94 291 ASP A O 1
ATOM 2437 N N . ASN A 1 292 ? -7.301 9.508 -22.258 1.00 84.75 292 ASN A N 1
ATOM 2438 C CA . ASN A 1 292 ? -6.597 8.379 -22.869 1.00 84.75 292 ASN A CA 1
ATOM 2439 C C . ASN A 1 292 ? -5.107 8.301 -22.494 1.00 84.75 292 ASN A C 1
ATOM 2441 O O . ASN A 1 292 ? -4.558 7.200 -22.433 1.00 84.75 292 ASN A O 1
ATOM 2445 N N . MET A 1 293 ? -4.449 9.430 -22.213 1.00 92.44 293 MET A N 1
ATOM 2446 C CA . MET A 1 293 ? -3.023 9.426 -21.870 1.00 92.44 293 MET A CA 1
ATOM 2447 C C . MET A 1 293 ? -2.746 9.003 -20.434 1.00 92.44 293 MET A C 1
ATOM 2449 O O . MET A 1 293 ? -1.724 8.365 -20.185 1.00 92.44 293 MET A O 1
ATOM 2453 N N . VAL A 1 294 ? -3.676 9.254 -19.506 1.00 92.25 294 VAL A N 1
ATOM 2454 C CA . VAL A 1 294 ? -3.604 8.665 -18.162 1.00 92.25 294 VAL A CA 1
ATOM 2455 C C . VAL A 1 294 ? -3.663 7.143 -18.275 1.00 92.25 294 VAL A C 1
ATOM 2457 O O . VAL A 1 294 ? -2.816 6.458 -17.705 1.00 92.25 294 VAL A O 1
ATOM 2460 N N . ASN A 1 295 ? -4.595 6.617 -19.076 1.00 92.75 295 ASN A N 1
ATOM 2461 C CA . ASN A 1 295 ? -4.731 5.175 -19.298 1.00 92.75 295 ASN A CA 1
ATOM 2462 C C . ASN A 1 295 ? -3.474 4.568 -19.933 1.00 92.75 295 ASN A C 1
ATOM 2464 O O . ASN A 1 295 ? -3.010 3.519 -19.488 1.00 92.75 295 ASN A O 1
ATOM 2468 N N . ARG A 1 296 ? -2.898 5.229 -20.946 1.00 93.31 296 ARG A N 1
ATOM 2469 C CA . ARG A 1 296 ? -1.652 4.780 -21.583 1.00 93.31 296 ARG A CA 1
ATOM 2470 C C . ARG A 1 296 ? -0.494 4.733 -20.589 1.00 93.31 296 ARG A C 1
ATOM 2472 O O . ARG A 1 296 ? 0.112 3.679 -20.439 1.00 93.31 296 ARG A O 1
ATOM 2479 N N . LEU A 1 297 ? -0.249 5.818 -19.852 1.00 95.25 297 LEU A N 1
ATOM 2480 C CA . LEU A 1 297 ? 0.824 5.848 -18.857 1.00 95.25 297 LEU A CA 1
ATOM 2481 C C . LEU A 1 297 ? 0.614 4.797 -17.755 1.00 95.25 297 LEU A C 1
ATOM 2483 O O . LEU A 1 297 ? 1.576 4.178 -17.311 1.00 95.25 297 LEU A O 1
ATOM 2487 N N . CYS A 1 298 ? -0.628 4.552 -17.323 1.00 95.12 298 CYS A N 1
ATOM 2488 C CA . CYS A 1 298 ? -0.916 3.500 -16.346 1.00 95.12 298 CYS A CA 1
ATOM 2489 C C . CYS A 1 298 ? -0.572 2.101 -16.875 1.00 95.12 298 CYS A C 1
ATOM 2491 O O . CYS A 1 298 ? -0.056 1.285 -16.113 1.00 95.12 298 CYS A O 1
ATOM 2493 N N . ARG A 1 299 ? -0.804 1.830 -18.169 1.00 93.94 299 ARG A N 1
ATOM 2494 C CA . ARG A 1 299 ? -0.368 0.579 -18.812 1.00 93.94 299 ARG A CA 1
ATOM 2495 C C . ARG A 1 299 ? 1.150 0.464 -18.812 1.00 93.94 299 ARG A C 1
ATOM 2497 O O . ARG A 1 299 ? 1.657 -0.563 -18.384 1.00 93.94 299 ARG A O 1
ATOM 2504 N N . ASP A 1 300 ? 1.869 1.520 -19.177 1.00 95.56 300 ASP A N 1
ATOM 2505 C CA . ASP A 1 300 ? 3.336 1.488 -19.157 1.00 95.56 300 ASP A CA 1
ATOM 2506 C C . ASP A 1 300 ? 3.867 1.256 -17.734 1.00 95.56 300 ASP A C 1
ATOM 2508 O O . ASP A 1 300 ? 4.718 0.402 -17.513 1.00 95.56 300 ASP A O 1
ATOM 2512 N N . ILE A 1 301 ? 3.305 1.933 -16.727 1.00 96.00 301 ILE A N 1
ATOM 2513 C CA . ILE A 1 301 ? 3.661 1.708 -15.316 1.00 96.00 301 ILE A CA 1
ATOM 2514 C C . ILE A 1 301 ? 3.376 0.258 -14.894 1.00 96.00 301 ILE A C 1
ATOM 2516 O O . ILE A 1 301 ? 4.165 -0.323 -14.148 1.00 96.00 301 ILE A O 1
ATOM 2520 N N . LYS A 1 302 ? 2.280 -0.347 -15.366 1.00 94.50 302 LYS A N 1
ATOM 2521 C CA . LYS A 1 302 ? 1.979 -1.765 -15.122 1.00 94.50 302 LYS A CA 1
ATOM 2522 C C . LYS A 1 302 ? 3.061 -2.672 -15.697 1.00 94.50 302 LYS A C 1
ATOM 2524 O O . LYS A 1 302 ? 3.519 -3.572 -14.999 1.00 94.50 302 LYS A O 1
ATOM 2529 N N . GLU A 1 303 ? 3.507 -2.407 -16.922 1.00 94.69 303 GLU A N 1
ATOM 2530 C CA . GLU A 1 303 ? 4.606 -3.149 -17.542 1.00 94.69 303 GLU A CA 1
ATOM 2531 C C . GLU A 1 303 ? 5.892 -3.018 -16.719 1.00 94.69 303 GLU A C 1
ATOM 2533 O O . GLU A 1 303 ? 6.554 -4.022 -16.467 1.00 94.69 303 GLU A O 1
ATOM 2538 N N . TYR A 1 304 ? 6.199 -1.824 -16.194 1.00 95.31 304 TYR A N 1
ATOM 2539 C CA . TYR A 1 304 ? 7.329 -1.639 -15.275 1.00 95.31 304 TYR A CA 1
ATOM 2540 C C . TYR A 1 304 ? 7.180 -2.496 -14.010 1.00 95.31 304 TYR A C 1
ATOM 2542 O O . TYR A 1 304 ? 8.142 -3.126 -13.575 1.00 95.31 304 TYR A O 1
ATOM 2550 N N . LEU A 1 305 ? 5.982 -2.538 -13.422 1.00 92.62 305 LEU A N 1
ATOM 2551 C CA . LEU A 1 305 ? 5.689 -3.316 -12.215 1.00 92.62 305 LEU A CA 1
ATOM 2552 C C . LEU A 1 305 ? 5.733 -4.834 -12.430 1.00 92.62 305 LEU A C 1
ATOM 2554 O O . LEU A 1 305 ? 5.861 -5.556 -11.448 1.00 92.62 305 LEU A O 1
ATOM 2558 N N . ILE A 1 306 ? 5.611 -5.318 -13.668 1.00 91.31 306 ILE A N 1
ATOM 2559 C CA . ILE A 1 306 ? 5.610 -6.753 -13.990 1.00 91.31 306 ILE A CA 1
ATOM 2560 C C . ILE A 1 306 ? 6.979 -7.198 -14.509 1.00 91.31 306 ILE A C 1
ATOM 2562 O O . ILE A 1 306 ? 7.555 -8.146 -13.981 1.00 91.31 306 ILE A O 1
ATOM 2566 N N . LYS A 1 307 ? 7.509 -6.510 -15.525 1.00 93.62 307 LYS A N 1
ATOM 2567 C CA . LYS A 1 307 ? 8.700 -6.943 -16.267 1.00 93.62 307 LYS A CA 1
ATOM 2568 C C . LYS A 1 307 ? 9.996 -6.673 -15.515 1.00 93.62 307 LYS A C 1
ATOM 2570 O O . LYS A 1 307 ? 10.857 -7.547 -15.482 1.00 93.62 307 LYS A O 1
ATOM 2575 N N . PHE A 1 308 ? 10.145 -5.506 -14.876 1.00 93.62 308 PHE A N 1
ATOM 2576 C CA . PHE A 1 308 ? 11.383 -5.220 -14.144 1.00 93.62 308 PHE A CA 1
ATOM 2577 C C . PHE A 1 308 ? 11.629 -6.204 -13.000 1.00 93.62 308 PHE A C 1
ATOM 2579 O O . PHE A 1 308 ? 12.739 -6.718 -12.952 1.00 93.62 308 PHE A O 1
ATOM 2586 N N . PRO A 1 309 ? 10.657 -6.556 -12.133 1.00 90.12 309 PRO A N 1
ATOM 2587 C CA . PRO A 1 309 ? 10.866 -7.607 -11.135 1.00 90.12 309 PRO A CA 1
ATOM 2588 C C . PRO A 1 309 ? 11.456 -8.902 -11.701 1.00 90.12 309 PRO A C 1
ATOM 2590 O O . PRO A 1 309 ? 12.406 -9.417 -11.120 1.00 90.12 309 PRO A O 1
ATOM 2593 N N . SER A 1 310 ? 10.983 -9.372 -12.860 1.00 89.25 310 SER A N 1
ATOM 2594 C CA . SER A 1 310 ? 11.541 -10.561 -13.518 1.00 89.25 310 SER A CA 1
ATOM 2595 C C . SER A 1 310 ? 12.999 -10.372 -13.942 1.00 89.25 310 SER A C 1
ATOM 2597 O O . SER A 1 310 ? 13.835 -11.211 -13.622 1.00 89.25 310 SER A O 1
ATOM 2599 N N . PHE A 1 311 ? 13.340 -9.248 -14.580 1.00 92.19 311 PHE A N 1
ATOM 2600 C CA . PHE A 1 311 ? 14.732 -8.953 -14.945 1.00 92.19 311 PHE A CA 1
ATOM 2601 C C . PHE A 1 311 ? 15.653 -8.819 -13.728 1.00 92.19 311 PHE A C 1
ATOM 2603 O O . PHE A 1 311 ? 16.826 -9.191 -13.786 1.00 92.19 311 PHE A O 1
ATOM 2610 N N . ILE A 1 312 ? 15.133 -8.289 -12.619 1.00 90.00 312 ILE A N 1
ATOM 2611 C CA . ILE A 1 312 ? 15.897 -8.153 -11.381 1.00 90.00 312 ILE A CA 1
ATOM 2612 C C . ILE A 1 312 ? 16.155 -9.528 -10.762 1.00 90.00 312 ILE A C 1
ATOM 2614 O O . ILE A 1 312 ? 17.285 -9.796 -10.368 1.00 90.00 312 ILE A O 1
ATOM 2618 N N . GLU A 1 313 ? 15.142 -10.397 -10.701 1.00 85.94 313 GLU A N 1
ATOM 2619 C CA . GLU A 1 313 ? 15.295 -11.784 -10.242 1.00 85.94 313 GLU A CA 1
ATOM 2620 C C . GLU A 1 313 ? 16.354 -12.523 -11.072 1.00 85.94 313 GLU A C 1
ATOM 2622 O O . GLU A 1 313 ? 17.294 -13.061 -10.494 1.00 85.94 313 GLU A O 1
ATOM 2627 N N . GLU A 1 314 ? 16.271 -12.465 -12.406 1.00 86.31 314 GLU A N 1
ATOM 2628 C CA . GLU A 1 314 ? 17.266 -13.066 -13.312 1.00 86.31 314 GLU A CA 1
ATOM 2629 C C . GLU A 1 314 ? 18.689 -12.555 -13.032 1.00 86.31 314 GLU A C 1
ATOM 2631 O O . GLU A 1 314 ? 19.638 -13.332 -12.993 1.00 86.31 314 GLU A O 1
ATOM 2636 N N . SER A 1 315 ? 18.836 -11.254 -12.775 1.00 84.25 315 SER A N 1
ATOM 2637 C CA . SER A 1 315 ? 20.141 -10.610 -12.572 1.00 84.25 315 SER A CA 1
ATOM 2638 C C . SER A 1 315 ? 20.737 -10.822 -11.172 1.00 84.25 315 SER A C 1
ATOM 2640 O O . SER A 1 315 ? 21.906 -10.495 -10.947 1.00 84.25 315 SER A O 1
ATOM 2642 N N . LEU A 1 316 ? 19.952 -11.318 -10.211 1.00 74.12 316 LEU A N 1
ATOM 2643 C CA . LEU A 1 316 ? 20.383 -11.583 -8.832 1.00 74.12 316 LEU A CA 1
ATOM 2644 C C . LEU A 1 316 ? 20.764 -13.052 -8.581 1.00 74.12 316 LEU A C 1
ATOM 2646 O O . LEU A 1 316 ? 21.270 -13.344 -7.501 1.00 74.12 316 LEU A O 1
ATOM 2650 N N . ILE A 1 317 ? 20.524 -13.955 -9.538 1.00 58.59 317 ILE A N 1
ATOM 2651 C CA . ILE A 1 317 ? 20.782 -15.406 -9.419 1.00 58.59 317 ILE A CA 1
ATOM 2652 C C . ILE A 1 317 ? 22.257 -15.780 -9.714 1.00 58.59 317 ILE A C 1
ATOM 2654 O O . ILE A 1 317 ? 22.627 -16.947 -9.639 1.00 58.59 317 ILE A O 1
ATOM 2658 N N . GLU A 1 318 ? 23.127 -14.799 -9.969 1.00 43.03 318 GLU A N 1
ATOM 2659 C CA . GLU A 1 318 ? 24.565 -15.001 -10.234 1.00 43.03 318 GLU A CA 1
ATOM 2660 C C . GLU A 1 318 ? 25.466 -14.703 -9.036 1.00 43.03 318 GLU A C 1
ATOM 2662 O O . GLU A 1 318 ? 25.402 -13.556 -8.519 1.00 43.03 318 GLU A O 1
#

Radius of gyration: 21.77 Å; chains: 1; bounding box: 47×42×60 Å

pLDDT: mean 89.43, std 8.27, range [43.03, 97.38]

Secondary structure (DSSP, 8-state):
--HHHHHHHHHHHHTTHHHHHHS--EEEEEEEEEEGGGEEEEEEEEETTS-EEEEEEE-SS-HHHHHHHHHHHHHHS-TTS-EEEEEEES---HHHHHHHHHHHHHSTT--EEEEEEEEPHHHHHHHHHHHTS-TTTHHHHGGGGGG-S-SEEEEEEEEE--SSPPPPPPPSS-S----HHHHHHHHHHHHHHHHSTTT-GGGTB----TT-SEEEEEEEETTEEEEEES--TTSEEEEEEEE-SHHHHHHHHHHHHTHHHHHHHTTT--EEEGGGTEEEEEEEGGGGGSHHHHHHHHHHHHHHHHHHHHHHHHHH--

Sequence (318 aa):
MSKKEALFNVYLKLNKILEKECEIKFKELELERNISNNRRVDIEGILYDNSRFYAEVQIDKTYSRHIQQIKDLISISANDEKTVIAYISTHFRENEVKELMQYAINFDKKNIELMFLTINKEVVNILEEIDNYKSTEKVRALKKLDNINKLFTEKRFLKIQDNNRINKVKSLYKESHFNYEEQILKNILIRLREDCGDVSLNLHYHKAIIGRKFFVIGLGIDSLVLKVTSVDKKGRIGVELIFNGTKNLKLLDKFIIIKDKIDDAFNYILSWDLEHNKIGTYYHKSEFKNDNMVNRLCRDIKEYLIKFPSFIEESLIE